Protein AF-A0A4Z2DVC1-F1 (afdb_monomer_lite)

Organism: Schistosoma japonicum (NCBI:txid6182)

Foldseek 3Di:
DQDPVVVVVVVVVCPPPVNLAQDPPAQVPLQFPQAPVADSVNVLVVLVVVLVVLVVVLVVVLVCCCVPPVVNPSVVCVVDLLNVLSVLQSVLSVVSSVQNCCCVPPNVPDGRPPCRVSRNSNLVSVLSNQLVVVQQVVCQVPDPVGCPPPPHPVVQCDPVCVVSNVVVVVVSVVSSVVSSVVVVVVVVVVSVVSLVVVGPVVVVSVVVVVVVVVVVVVVVVVVVVVVPDDDDDDDDDDDDDDDDDDDDD

Structure (mmCIF, N/CA/C/O backbone):
data_AF-A0A4Z2DVC1-F1
#
_entry.id   AF-A0A4Z2DVC1-F1
#
loop_
_atom_site.group_PDB
_atom_site.id
_atom_site.type_symbol
_atom_site.label_atom_id
_atom_site.label_alt_id
_atom_site.label_comp_id
_atom_site.label_asym_id
_atom_site.label_entity_id
_atom_site.label_seq_id
_atom_site.pdbx_PDB_ins_code
_atom_site.Cartn_x
_atom_site.Cartn_y
_atom_site.Cartn_z
_atom_site.occupancy
_atom_site.B_iso_or_equiv
_atom_site.auth_seq_id
_atom_site.auth_comp_id
_atom_site.auth_asym_id
_atom_site.auth_atom_id
_atom_site.pdbx_PDB_model_num
ATOM 1 N N . MET A 1 1 ? -21.319 -18.265 19.808 1.00 53.53 1 MET A N 1
ATOM 2 C CA . MET A 1 1 ? -21.044 -18.711 18.422 1.00 53.53 1 MET A CA 1
ATOM 3 C C . MET A 1 1 ? -21.495 -17.601 17.496 1.00 53.53 1 MET A C 1
ATOM 5 O O . MET A 1 1 ? -22.610 -17.136 17.664 1.00 53.53 1 MET A O 1
ATOM 9 N N . VAL A 1 2 ? -20.636 -17.149 16.581 1.00 56.22 2 VAL A N 1
ATOM 10 C CA . VAL A 1 2 ? -20.988 -16.131 15.577 1.00 56.22 2 VAL A CA 1
ATOM 11 C C . VAL A 1 2 ? -22.059 -16.696 14.644 1.00 56.22 2 VAL A C 1
ATOM 13 O O . VAL A 1 2 ? -21.849 -17.766 14.069 1.00 56.22 2 VAL A O 1
ATOM 16 N N . ASN A 1 3 ? -23.193 -16.005 14.501 1.00 68.38 3 ASN A N 1
ATOM 17 C CA . ASN A 1 3 ? -24.254 -16.429 13.596 1.00 68.38 3 ASN A CA 1
ATOM 18 C C . ASN A 1 3 ? -23.764 -16.304 12.143 1.00 68.38 3 ASN A C 1
ATOM 20 O O . ASN A 1 3 ? -23.347 -15.237 11.690 1.00 68.38 3 ASN A O 1
ATOM 24 N N . CYS A 1 4 ? -23.749 -17.420 11.413 1.00 68.94 4 CYS A N 1
ATOM 25 C CA . CYS A 1 4 ? -23.119 -17.503 10.091 1.00 68.94 4 CYS A CA 1
ATOM 26 C C . CYS A 1 4 ? -23.817 -16.604 9.047 1.00 68.94 4 CYS A C 1
ATOM 28 O O . CYS A 1 4 ? -23.205 -16.191 8.062 1.00 68.94 4 CYS A O 1
ATOM 30 N N . THR A 1 5 ? -25.089 -16.273 9.275 1.00 71.94 5 THR A N 1
ATOM 31 C CA . THR A 1 5 ? -25.922 -15.431 8.408 1.00 71.94 5 THR A CA 1
ATOM 32 C C . THR A 1 5 ? -25.577 -13.944 8.497 1.00 71.94 5 THR A C 1
ATOM 34 O O . THR A 1 5 ? -25.383 -13.315 7.457 1.00 71.94 5 THR A O 1
ATOM 37 N N . GLU A 1 6 ? -25.415 -13.387 9.699 1.00 66.06 6 GLU A N 1
ATOM 38 C CA . GLU A 1 6 ? -25.035 -11.975 9.898 1.00 66.06 6 GLU A CA 1
ATOM 39 C C . GLU A 1 6 ? -23.623 -11.698 9.376 1.00 6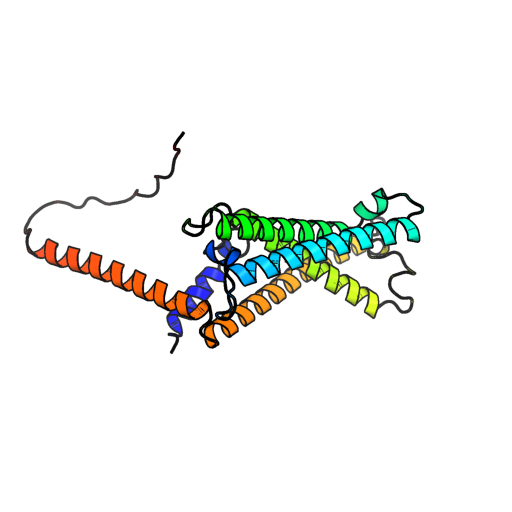6.06 6 GLU A C 1
ATOM 41 O O . GLU A 1 6 ? -23.370 -10.699 8.700 1.00 66.06 6 GLU A O 1
ATOM 46 N N . PHE A 1 7 ? -22.706 -12.644 9.592 1.00 66.69 7 PHE A N 1
ATOM 47 C CA . PHE A 1 7 ? -21.356 -12.546 9.053 1.00 66.69 7 PHE A CA 1
ATOM 48 C C . PHE A 1 7 ? -21.347 -12.526 7.516 1.00 66.69 7 PHE A C 1
ATOM 50 O O . PHE A 1 7 ? -20.589 -11.773 6.903 1.00 66.69 7 PHE A O 1
ATOM 57 N N . ARG A 1 8 ? -22.237 -13.298 6.877 1.00 70.50 8 ARG A N 1
ATOM 58 C CA . ARG A 1 8 ? -22.398 -13.293 5.417 1.00 70.50 8 ARG A CA 1
ATOM 59 C C . ARG A 1 8 ? -22.982 -11.971 4.910 1.00 70.50 8 ARG A C 1
ATOM 61 O O . ARG A 1 8 ? -22.514 -11.464 3.892 1.00 70.50 8 ARG A O 1
ATOM 68 N N . GLN A 1 9 ? -23.956 -11.381 5.605 1.00 69.00 9 GLN A N 1
ATOM 69 C CA . GLN A 1 9 ? -24.500 -10.066 5.237 1.00 69.00 9 GLN A CA 1
ATOM 70 C C . GLN A 1 9 ? -23.438 -8.969 5.325 1.00 69.00 9 GLN A C 1
ATOM 72 O O . GLN A 1 9 ? -23.284 -8.192 4.384 1.00 69.00 9 GLN A O 1
ATOM 77 N N . PHE A 1 10 ? -22.639 -8.963 6.394 1.00 66.75 10 PHE A N 1
ATOM 78 C CA . PHE A 1 10 ? -21.510 -8.045 6.535 1.00 66.75 10 PHE A CA 1
ATOM 79 C C . PHE A 1 10 ? -20.515 -8.166 5.368 1.00 66.75 10 PHE A C 1
ATOM 81 O O . PHE A 1 10 ? -20.161 -7.163 4.746 1.00 66.75 10 PHE A O 1
ATOM 88 N N . GLN A 1 11 ? -20.144 -9.396 5.001 1.00 67.56 11 GLN A N 1
ATOM 89 C CA . GLN A 1 11 ? -19.292 -9.653 3.837 1.00 67.56 11 GLN A CA 1
ATOM 90 C C . GLN A 1 11 ? -19.918 -9.171 2.528 1.00 67.56 11 GLN A C 1
ATOM 92 O O . GLN A 1 11 ? -19.208 -8.681 1.657 1.00 67.56 11 GLN A O 1
ATOM 97 N N . THR A 1 12 ? -21.238 -9.273 2.374 1.00 67.50 12 THR A N 1
ATOM 98 C CA . THR A 1 12 ? -21.930 -8.854 1.144 1.00 67.50 12 THR A CA 1
ATOM 99 C C . THR A 1 12 ? -21.894 -7.328 0.980 1.00 67.50 12 THR A C 1
ATOM 101 O O . THR A 1 12 ? -21.746 -6.819 -0.129 1.00 67.50 12 THR A O 1
ATOM 104 N N . VAL A 1 13 ? -21.954 -6.584 2.089 1.00 66.19 13 VAL A N 1
ATOM 105 C CA . VAL A 1 13 ? -21.836 -5.117 2.085 1.00 66.19 13 VAL A CA 1
ATOM 106 C C . VAL A 1 13 ? -20.397 -4.676 1.795 1.00 66.19 13 VAL A C 1
ATOM 108 O O . VAL A 1 13 ? -20.195 -3.773 0.986 1.00 66.19 13 VAL A O 1
ATOM 111 N N . GLU A 1 14 ? -19.394 -5.332 2.388 1.00 63.28 14 GLU A N 1
ATOM 112 C CA . GLU A 1 14 ? -17.978 -5.008 2.135 1.00 63.28 14 GLU A CA 1
ATOM 113 C C . GLU A 1 14 ? -17.476 -5.440 0.746 1.00 63.28 14 GLU A C 1
ATOM 115 O O . GLU A 1 14 ? -16.581 -4.800 0.198 1.00 63.28 14 GLU A O 1
ATOM 120 N N . THR A 1 15 ? -18.035 -6.503 0.157 1.00 62.84 15 THR A N 1
ATOM 121 C CA . THR A 1 15 ? -17.678 -6.992 -1.195 1.00 62.84 15 THR A CA 1
ATOM 122 C C . THR A 1 15 ? -18.374 -6.226 -2.326 1.00 62.84 15 THR A C 1
ATOM 124 O O . THR A 1 15 ? -18.018 -6.406 -3.491 1.00 62.84 15 THR A O 1
ATOM 127 N N . SER A 1 16 ? -19.351 -5.363 -2.027 1.00 65.50 16 SER A N 1
ATOM 128 C CA . SER A 1 16 ? -20.002 -4.530 -3.044 1.00 65.50 16 SER A CA 1
ATOM 129 C C . SER A 1 16 ? -18.983 -3.600 -3.716 1.00 65.50 16 SER A C 1
ATOM 131 O O . SER A 1 16 ? -18.185 -2.958 -3.031 1.00 65.50 16 SER A O 1
ATOM 133 N N . CYS A 1 17 ? -19.035 -3.459 -5.050 1.00 56.16 17 CYS A N 1
ATOM 134 C CA . CYS A 1 17 ? -18.151 -2.565 -5.825 1.00 56.16 17 CYS A CA 1
ATOM 135 C C . CYS A 1 17 ? -18.087 -1.133 -5.264 1.00 56.16 17 CYS A C 1
ATOM 137 O O . CYS A 1 17 ? -17.074 -0.453 -5.404 1.00 56.16 17 CYS A O 1
ATOM 139 N N . THR A 1 18 ? -19.149 -0.689 -4.594 1.00 59.09 18 THR A N 1
ATOM 140 C CA . THR A 1 18 ? -19.237 0.618 -3.932 1.00 59.09 18 THR A CA 1
ATOM 141 C C . THR A 1 18 ? -18.303 0.739 -2.718 1.00 59.09 18 THR A C 1
ATOM 143 O O . THR A 1 18 ? -17.726 1.803 -2.481 1.00 59.09 18 THR A O 1
ATOM 146 N N . GLY A 1 19 ? -18.121 -0.348 -1.961 1.00 57.44 19 GLY A N 1
ATOM 147 C CA . GLY A 1 19 ? -17.246 -0.405 -0.786 1.00 57.44 19 GLY A CA 1
ATOM 148 C C . GLY A 1 19 ? -15.763 -0.576 -1.126 1.00 57.44 19 GLY A C 1
ATOM 149 O O . GLY A 1 19 ? -14.887 -0.195 -0.351 1.00 57.44 19 GLY A O 1
ATOM 150 N N . LEU A 1 20 ? -15.481 -1.088 -2.324 1.00 61.81 20 LEU A N 1
ATOM 151 C CA . LEU A 1 20 ? -14.150 -1.536 -2.728 1.00 61.81 20 LEU A CA 1
ATOM 152 C C . LEU A 1 20 ? -13.150 -0.390 -2.978 1.00 61.81 20 LEU A C 1
ATOM 154 O O . LEU A 1 20 ? -11.946 -0.609 -2.884 1.00 61.81 20 LEU A O 1
ATOM 158 N N . LEU A 1 21 ? -13.622 0.837 -3.242 1.00 59.81 21 LEU A N 1
ATOM 159 C CA . LEU A 1 21 ? -12.735 1.967 -3.563 1.00 59.81 21 LEU A CA 1
ATOM 160 C C . LEU A 1 21 ? -13.011 3.253 -2.768 1.00 59.81 21 LEU A C 1
ATOM 162 O O . LEU A 1 21 ? -12.078 3.853 -2.238 1.00 59.81 21 LEU A O 1
ATOM 166 N N . PHE A 1 22 ? -14.271 3.692 -2.679 1.00 64.31 22 PHE A N 1
ATOM 167 C CA . PHE A 1 22 ? -14.599 5.042 -2.187 1.00 64.31 22 PHE A CA 1
ATOM 168 C C . PHE A 1 22 ? -15.344 5.068 -0.855 1.00 64.31 22 PHE A C 1
ATOM 170 O O . PHE A 1 22 ? -15.298 6.077 -0.148 1.00 64.31 22 PHE A O 1
ATOM 177 N N . HIS A 1 23 ? -16.021 3.978 -0.493 1.00 66.12 23 HIS A N 1
ATOM 178 C CA . HIS A 1 23 ? -16.886 3.962 0.675 1.00 66.12 23 HIS A CA 1
ATOM 179 C C . HIS A 1 23 ? -16.420 2.934 1.699 1.00 66.12 23 HIS A C 1
ATOM 181 O O . HIS A 1 23 ? -16.859 1.790 1.706 1.00 66.12 23 HIS A O 1
ATOM 187 N N . HIS A 1 24 ? -15.542 3.354 2.609 1.00 67.75 24 HIS A N 1
ATOM 188 C CA . HIS A 1 24 ? -15.324 2.559 3.812 1.00 67.75 24 HIS A CA 1
ATOM 189 C C . HIS A 1 24 ? -16.505 2.775 4.756 1.00 67.75 24 HIS A C 1
ATOM 191 O O . HIS A 1 24 ? -16.878 3.913 5.023 1.00 67.75 24 HIS A O 1
ATOM 197 N N . ALA A 1 25 ? -17.118 1.712 5.263 1.00 62.34 25 ALA A N 1
ATOM 198 C CA . ALA A 1 25 ? -18.317 1.855 6.090 1.00 62.34 25 ALA A CA 1
ATOM 199 C C . ALA A 1 25 ? -18.005 2.368 7.510 1.00 62.34 25 ALA A C 1
ATOM 201 O O . ALA A 1 25 ? -18.908 2.829 8.212 1.00 62.34 25 ALA A O 1
ATOM 202 N N . ARG A 1 26 ? -16.743 2.265 7.975 1.00 69.50 26 ARG A N 1
ATOM 203 C CA . ARG A 1 26 ? -16.417 2.427 9.403 1.00 69.50 26 ARG A CA 1
ATOM 204 C C . ARG A 1 26 ? -15.189 3.295 9.700 1.00 69.50 26 ARG A C 1
ATOM 206 O O . ARG A 1 26 ? -14.056 2.818 9.642 1.00 69.50 26 ARG A O 1
ATOM 213 N N . PRO A 1 27 ? -15.379 4.539 10.170 1.00 73.75 27 PRO A N 1
ATOM 214 C CA . PRO A 1 27 ? -14.271 5.435 10.510 1.00 73.75 27 PRO A CA 1
ATOM 215 C C . PRO A 1 27 ? -13.352 4.911 11.623 1.00 73.75 27 PRO A C 1
ATOM 217 O O . PRO A 1 27 ? -12.168 5.241 11.670 1.00 73.75 27 PRO A O 1
ATOM 220 N N . GLN A 1 28 ? -13.884 4.095 12.537 1.00 75.75 28 GLN A N 1
ATOM 221 C 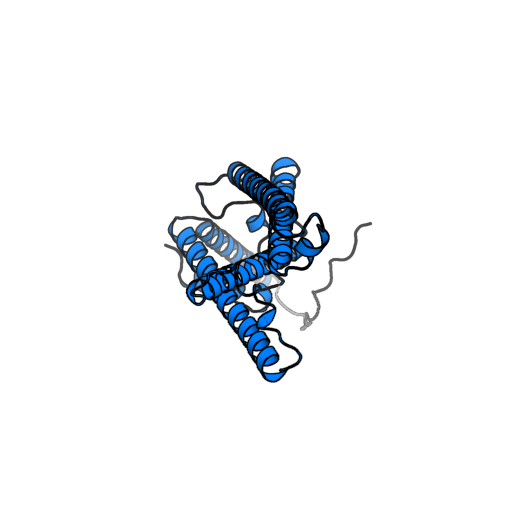CA . GLN A 1 28 ? -13.133 3.592 13.691 1.00 75.75 28 GLN A CA 1
ATOM 222 C C . GLN A 1 28 ? -11.979 2.663 13.295 1.00 75.75 28 GLN A C 1
ATOM 224 O O . GLN A 1 28 ? -11.022 2.506 14.061 1.00 75.75 28 GLN A O 1
ATOM 229 N N . ASP A 1 29 ? -12.029 2.084 12.092 1.00 78.19 29 ASP A N 1
ATOM 230 C CA . ASP A 1 29 ? -11.005 1.153 11.635 1.00 78.19 29 ASP A CA 1
ATOM 231 C C . ASP A 1 29 ? -9.638 1.802 11.429 1.00 78.19 29 ASP A C 1
ATOM 233 O O . ASP A 1 29 ? -8.618 1.114 11.497 1.00 78.19 29 ASP A O 1
ATOM 237 N N . PHE A 1 30 ? -9.619 3.120 11.244 1.00 81.69 30 PHE A N 1
ATOM 238 C CA . PHE A 1 30 ? -8.405 3.902 11.058 1.00 81.69 30 PHE A CA 1
ATOM 239 C C . PHE A 1 30 ? -7.678 4.192 12.362 1.00 81.69 30 PHE A C 1
ATOM 241 O O . PHE A 1 30 ? -6.464 4.333 12.339 1.00 81.69 30 PHE A O 1
ATOM 248 N N . VAL A 1 31 ? -8.402 4.283 13.479 1.00 83.25 31 VAL A N 1
ATOM 249 C CA . VAL A 1 31 ? -7.871 4.782 14.761 1.00 83.25 31 VAL A CA 1
ATOM 250 C C . VAL A 1 31 ? -7.582 3.645 15.740 1.00 83.25 31 VAL A C 1
ATOM 252 O O . VAL A 1 31 ? -6.741 3.778 16.629 1.00 83.25 31 VAL A O 1
ATOM 255 N N . ARG A 1 32 ? -8.269 2.510 15.587 1.00 83.31 32 ARG A N 1
ATOM 256 C CA . ARG A 1 32 ? -8.148 1.354 16.479 1.00 83.31 32 ARG A CA 1
ATOM 257 C C . ARG A 1 32 ? -7.473 0.185 15.759 1.00 83.31 32 ARG A C 1
ATOM 259 O O . ARG A 1 32 ? -7.562 0.058 14.536 1.00 83.31 32 ARG A O 1
ATOM 266 N N . SER A 1 33 ? -6.915 -0.755 16.518 1.00 84.94 33 SER A N 1
ATOM 267 C CA . SER A 1 33 ? -6.474 -2.050 15.983 1.00 84.94 33 SER A CA 1
ATOM 268 C C . SER A 1 33 ? -7.632 -3.038 15.841 1.00 84.94 33 SER A C 1
ATOM 270 O O . SER A 1 33 ? -8.600 -2.987 16.600 1.00 84.94 33 SER A O 1
ATOM 272 N N . GLN A 1 34 ? -7.536 -3.942 14.865 1.00 80.25 34 GLN A N 1
ATOM 273 C CA . GLN A 1 34 ? -8.478 -5.059 14.711 1.00 80.25 34 GLN A CA 1
ATOM 274 C C . GLN A 1 34 ? -8.257 -6.168 15.754 1.00 80.25 34 GLN A C 1
ATOM 276 O O . GLN A 1 34 ? -9.136 -7.000 15.970 1.00 80.25 34 GLN A O 1
ATOM 281 N N . TRP A 1 35 ? -7.082 -6.196 16.380 1.00 80.12 35 TRP A N 1
ATOM 282 C CA . TRP A 1 35 ? -6.700 -7.201 17.367 1.00 80.12 35 TRP A CA 1
ATOM 283 C C . TRP A 1 35 ? -7.061 -6.720 18.776 1.00 80.12 35 TRP A C 1
ATOM 285 O O . TRP A 1 35 ? -6.679 -5.608 19.139 1.00 80.12 35 TRP A O 1
ATOM 295 N N . ILE A 1 36 ? -7.743 -7.558 19.573 1.00 75.44 36 ILE A N 1
ATOM 296 C CA . ILE A 1 36 ? -8.132 -7.245 20.970 1.00 75.44 36 ILE A CA 1
ATOM 297 C C . ILE A 1 36 ? -6.927 -6.839 21.812 1.00 75.44 36 ILE A C 1
ATOM 299 O O . ILE A 1 36 ? -7.014 -5.934 22.633 1.00 75.44 36 ILE A O 1
AT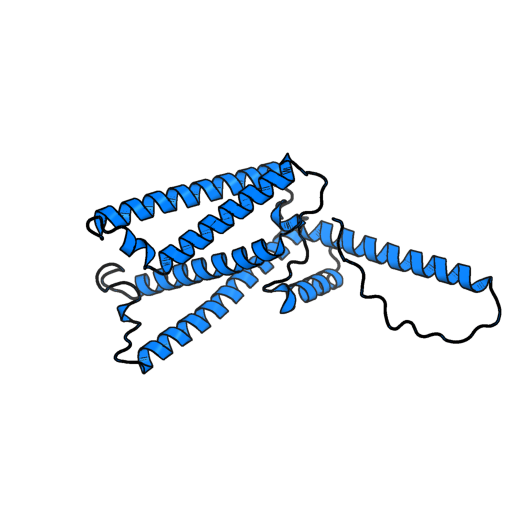OM 303 N N . CYS A 1 37 ? -5.793 -7.512 21.607 1.00 78.75 37 CYS A N 1
ATOM 304 C CA . CYS A 1 37 ? -4.593 -7.306 22.410 1.00 78.75 37 CYS A CA 1
ATOM 305 C C . CYS A 1 37 ? -3.942 -5.935 22.197 1.00 78.75 37 CYS A C 1
ATOM 307 O O . CYS A 1 37 ? -3.030 -5.574 22.937 1.00 78.75 37 CYS A O 1
ATOM 309 N N . PHE A 1 38 ? -4.374 -5.168 21.193 1.00 81.56 38 PHE A N 1
ATOM 310 C CA . PHE A 1 38 ? -3.743 -3.906 20.850 1.00 81.56 38 PHE A CA 1
ATOM 311 C C . PHE A 1 38 ? -4.615 -2.727 21.274 1.00 81.56 38 PHE A C 1
ATOM 313 O O . PHE A 1 38 ? -5.617 -2.398 20.633 1.00 81.56 38 PHE A O 1
ATOM 320 N N . THR A 1 39 ? -4.187 -2.049 22.338 1.00 86.25 39 THR A N 1
ATOM 321 C CA . THR A 1 39 ? -4.830 -0.810 22.783 1.00 86.25 39 THR A CA 1
ATOM 322 C C . THR A 1 39 ? -4.719 0.279 21.699 1.00 86.25 39 THR A C 1
ATOM 324 O O . THR A 1 39 ? -3.784 0.260 20.888 1.00 86.25 39 THR A O 1
ATOM 327 N N . PRO A 1 40 ? -5.636 1.266 21.664 1.00 85.38 40 PRO A N 1
ATOM 328 C CA . PRO A 1 40 ? -5.574 2.369 20.696 1.00 85.38 40 PRO A CA 1
ATOM 329 C C . PRO A 1 40 ? -4.250 3.152 20.744 1.00 85.38 40 PRO A C 1
ATOM 331 O O . PRO A 1 40 ? -3.739 3.599 19.713 1.00 85.38 40 PRO A O 1
ATOM 334 N N . ILE A 1 41 ? -3.652 3.262 21.935 1.00 87.19 41 ILE A N 1
ATOM 335 C CA . ILE A 1 41 ? -2.354 3.914 22.143 1.00 87.19 41 ILE A CA 1
ATOM 336 C C . ILE A 1 41 ? -1.236 3.089 21.499 1.00 87.19 41 ILE A C 1
ATOM 338 O O . ILE A 1 41 ? -0.485 3.624 20.685 1.00 87.19 41 ILE A O 1
ATOM 342 N N . CYS A 1 42 ? -1.164 1.781 21.777 1.00 90.12 42 CYS A N 1
ATOM 343 C CA . CYS A 1 42 ? -0.190 0.892 21.135 1.00 90.12 42 CYS A CA 1
ATOM 344 C C . CYS A 1 42 ? -0.324 0.923 19.606 1.00 90.12 42 CYS A C 1
ATOM 346 O O . CYS A 1 42 ? 0.682 0.986 18.898 1.00 90.12 42 CYS A O 1
ATOM 348 N N . PHE A 1 43 ? -1.558 0.954 19.088 1.00 90.56 43 PHE A N 1
ATOM 349 C CA . PHE A 1 43 ? -1.830 1.078 17.653 1.00 90.56 43 PHE A CA 1
ATOM 350 C C . PHE A 1 43 ? -1.260 2.357 17.048 1.00 90.56 43 PHE A C 1
ATOM 352 O O . PHE A 1 43 ? -0.622 2.316 15.995 1.00 90.56 43 PHE A O 1
ATOM 359 N N . THR A 1 44 ? -1.441 3.478 17.740 1.00 91.81 44 THR A N 1
ATOM 360 C CA . THR A 1 44 ? -0.902 4.772 17.311 1.00 91.81 44 THR A CA 1
ATOM 361 C C . THR A 1 44 ? 0.621 4.765 17.318 1.00 91.81 44 THR A C 1
ATOM 363 O O . THR A 1 44 ? 1.228 5.175 16.331 1.00 91.81 44 THR A O 1
ATOM 366 N N . ILE A 1 45 ? 1.243 4.237 18.378 1.00 92.62 45 ILE A N 1
ATOM 367 C CA . ILE A 1 45 ? 2.705 4.119 18.480 1.00 92.62 45 ILE A CA 1
ATOM 368 C C . ILE A 1 45 ? 3.255 3.297 17.311 1.00 92.62 45 ILE A C 1
ATOM 370 O O . ILE A 1 45 ? 4.170 3.744 16.625 1.00 92.62 45 ILE A O 1
ATOM 374 N N . TYR A 1 46 ? 2.655 2.140 17.024 1.00 94.00 46 TYR A N 1
ATOM 375 C CA . TYR A 1 46 ? 3.023 1.317 15.872 1.00 94.00 46 TYR A CA 1
ATOM 376 C C . TYR A 1 46 ? 2.949 2.098 14.550 1.00 94.00 46 TYR A C 1
ATOM 378 O O . TYR A 1 46 ? 3.888 2.050 13.756 1.00 94.00 46 TYR A O 1
ATOM 386 N N . ARG A 1 47 ? 1.860 2.843 14.311 1.00 93.62 47 ARG A N 1
ATOM 387 C CA . ARG A 1 47 ? 1.686 3.637 13.082 1.00 93.62 47 ARG A CA 1
ATOM 388 C C . ARG A 1 47 ? 2.742 4.733 12.952 1.00 93.62 47 ARG A C 1
ATOM 390 O O . ARG A 1 47 ? 3.259 4.925 11.855 1.00 93.62 47 ARG A O 1
ATOM 397 N N . VAL A 1 48 ? 3.073 5.412 14.049 1.00 95.75 48 VAL A N 1
ATOM 398 C CA . VAL A 1 48 ? 4.113 6.451 14.084 1.00 95.75 48 VAL A CA 1
ATOM 399 C C . VAL A 1 48 ? 5.491 5.850 13.812 1.00 95.75 48 VAL A C 1
ATOM 401 O O . VAL A 1 48 ? 6.203 6.352 12.947 1.00 95.75 48 VAL A O 1
ATOM 404 N N . ILE A 1 49 ? 5.844 4.745 14.478 1.00 96.69 49 ILE A N 1
ATOM 405 C CA . ILE A 1 49 ? 7.113 4.041 14.241 1.00 96.69 49 ILE A CA 1
ATOM 406 C C . ILE A 1 49 ? 7.215 3.611 12.775 1.00 96.69 49 ILE A C 1
ATOM 408 O O . ILE A 1 49 ? 8.230 3.864 12.134 1.00 96.69 49 ILE A O 1
ATOM 412 N N . LEU A 1 50 ? 6.156 3.015 12.221 1.00 95.31 50 LEU A N 1
ATOM 413 C CA . LEU A 1 50 ? 6.133 2.585 10.824 1.00 95.31 50 LEU A CA 1
ATOM 414 C C . LEU A 1 50 ? 6.319 3.763 9.857 1.00 95.31 50 LEU A C 1
ATOM 416 O O . LEU A 1 50 ? 7.092 3.653 8.911 1.00 95.31 50 LEU A O 1
ATOM 420 N N . ALA A 1 51 ? 5.647 4.891 10.101 1.00 96.88 51 ALA A N 1
ATOM 421 C CA . ALA A 1 51 ? 5.797 6.091 9.282 1.00 96.88 51 ALA A CA 1
ATOM 422 C C . ALA A 1 51 ? 7.232 6.644 9.328 1.00 96.88 51 ALA A C 1
ATOM 424 O O . ALA A 1 51 ? 7.782 6.996 8.286 1.00 96.88 51 ALA A O 1
ATOM 425 N N . ILE A 1 52 ? 7.861 6.663 10.509 1.00 97.44 52 ILE A N 1
ATOM 426 C CA . ILE A 1 52 ? 9.256 7.098 10.675 1.00 97.44 52 ILE A CA 1
ATOM 427 C C . ILE A 1 52 ? 10.212 6.153 9.943 1.00 97.44 52 ILE A C 1
ATOM 429 O O . ILE A 1 52 ? 11.082 6.621 9.215 1.00 97.44 52 ILE A O 1
ATOM 433 N N . LEU A 1 53 ? 10.046 4.836 10.092 1.00 97.44 53 LEU A N 1
ATOM 434 C CA . LEU A 1 53 ? 10.894 3.850 9.416 1.00 97.44 53 LEU A CA 1
ATOM 435 C C . LEU A 1 53 ? 10.809 3.974 7.891 1.00 97.44 53 LEU A C 1
ATOM 437 O O . LEU A 1 53 ? 11.842 3.962 7.227 1.00 97.44 53 LEU A O 1
ATOM 441 N N . LEU A 1 54 ? 9.601 4.141 7.342 1.00 96.19 54 LEU A N 1
ATOM 442 C CA . LEU A 1 54 ? 9.402 4.359 5.905 1.00 96.19 54 LEU A CA 1
ATOM 443 C C . LEU A 1 54 ? 10.045 5.667 5.436 1.00 96.19 54 LEU A C 1
ATOM 445 O O . LEU A 1 54 ? 10.701 5.694 4.399 1.00 96.19 54 LEU A O 1
ATOM 449 N N . PHE A 1 55 ? 9.916 6.736 6.220 1.00 96.75 55 PHE A N 1
ATOM 450 C CA . PHE A 1 55 ? 10.528 8.021 5.902 1.00 96.75 55 PHE A CA 1
ATOM 451 C C . PHE A 1 55 ? 12.062 7.962 5.923 1.00 96.75 55 PHE A C 1
ATOM 453 O O . PHE A 1 55 ? 12.710 8.444 4.995 1.00 96.75 55 PHE A O 1
ATOM 460 N N . ILE A 1 56 ? 12.650 7.321 6.938 1.00 97.12 56 ILE A N 1
ATOM 461 C CA . ILE A 1 56 ? 14.099 7.092 7.015 1.00 97.12 56 ILE A CA 1
ATOM 462 C C . ILE A 1 56 ? 14.560 6.257 5.821 1.00 97.12 56 ILE A C 1
ATOM 464 O O . ILE A 1 56 ? 15.530 6.631 5.165 1.00 97.12 56 ILE A O 1
ATOM 468 N N . TRP A 1 57 ? 13.850 5.169 5.502 1.00 95.81 57 TRP A N 1
ATOM 469 C CA . TRP A 1 57 ? 14.158 4.351 4.330 1.00 95.81 57 TRP A CA 1
ATOM 470 C C . TRP A 1 57 ? 14.150 5.211 3.067 1.00 95.81 57 TRP A C 1
ATOM 472 O O . TRP A 1 57 ? 15.129 5.194 2.328 1.00 95.81 57 TRP A O 1
ATOM 482 N N . MET A 1 58 ? 13.113 6.017 2.844 1.00 94.19 58 MET A N 1
ATOM 483 C CA . MET A 1 58 ? 13.019 6.909 1.685 1.00 94.19 58 MET A CA 1
ATOM 484 C C . MET A 1 58 ? 14.219 7.853 1.567 1.00 94.19 58 MET A C 1
ATOM 486 O O . MET A 1 58 ? 14.770 7.986 0.477 1.00 94.19 58 MET A O 1
ATOM 490 N N . ILE A 1 59 ? 14.678 8.455 2.668 1.00 94.12 59 ILE A N 1
ATOM 491 C CA . ILE A 1 59 ? 15.874 9.313 2.659 1.00 94.12 59 ILE A CA 1
ATOM 492 C C . ILE A 1 59 ? 17.134 8.501 2.333 1.00 94.12 59 ILE A C 1
ATOM 494 O O . ILE A 1 59 ? 17.956 8.936 1.522 1.00 94.12 59 ILE A O 1
ATOM 498 N N . CYS A 1 60 ? 17.304 7.331 2.954 1.00 92.88 60 CYS A N 1
ATOM 499 C CA . CYS A 1 60 ? 18.451 6.461 2.706 1.00 92.88 60 CYS A CA 1
ATOM 500 C C . CYS A 1 60 ? 18.498 5.979 1.252 1.00 92.88 60 CYS A C 1
ATOM 502 O O . CYS A 1 60 ? 19.570 5.982 0.652 1.00 92.88 60 CYS A O 1
ATOM 504 N N . ASP A 1 61 ? 17.356 5.595 0.686 1.00 89.75 61 ASP A N 1
ATOM 505 C CA . ASP A 1 61 ? 17.236 5.155 -0.702 1.00 89.75 61 ASP A CA 1
ATOM 506 C C . ASP A 1 61 ? 17.540 6.303 -1.668 1.00 89.75 61 ASP A C 1
ATOM 508 O O . ASP A 1 61 ? 18.447 6.184 -2.489 1.00 89.75 61 ASP A O 1
ATOM 512 N N . PHE A 1 62 ? 16.909 7.465 -1.472 1.00 89.12 62 PHE A N 1
ATOM 513 C CA . PHE A 1 62 ? 17.188 8.672 -2.251 1.00 89.12 62 PHE A CA 1
ATOM 514 C C . PHE A 1 62 ? 18.681 9.033 -2.244 1.00 89.12 62 PHE A C 1
ATOM 516 O O . PHE A 1 62 ? 19.274 9.292 -3.294 1.00 89.12 62 PHE A O 1
ATOM 523 N N . THR A 1 63 ? 19.309 9.007 -1.065 1.00 88.69 63 THR A N 1
ATOM 524 C CA . THR A 1 63 ? 20.735 9.329 -0.897 1.00 88.69 63 THR A CA 1
ATOM 525 C C . THR A 1 63 ? 21.620 8.294 -1.589 1.00 88.69 63 THR A C 1
ATOM 527 O O . THR A 1 63 ? 22.529 8.660 -2.337 1.00 88.69 63 THR A O 1
ATOM 530 N N . ARG A 1 64 ? 21.349 7.000 -1.374 1.00 85.50 64 ARG A N 1
ATOM 531 C CA . ARG A 1 64 ? 22.117 5.896 -1.964 1.00 85.50 64 ARG A CA 1
ATOM 532 C C . ARG A 1 64 ? 22.075 5.950 -3.487 1.00 85.50 64 ARG A C 1
ATOM 534 O O . ARG A 1 64 ? 23.123 5.865 -4.123 1.00 85.50 64 ARG A O 1
ATOM 541 N N . GLU A 1 65 ? 20.887 6.101 -4.059 1.00 81.75 65 GLU A N 1
ATOM 542 C CA . GLU A 1 65 ? 20.696 6.086 -5.507 1.00 81.75 65 GLU A CA 1
ATOM 543 C C . GLU A 1 65 ? 21.298 7.333 -6.175 1.00 81.75 65 GLU A C 1
ATOM 545 O O . GLU A 1 65 ? 22.007 7.223 -7.178 1.00 81.75 65 GLU A O 1
ATOM 550 N N . THR A 1 66 ? 21.111 8.515 -5.576 1.00 81.25 66 THR A N 1
ATOM 551 C CA . THR A 1 66 ? 21.658 9.779 -6.102 1.00 81.25 66 THR A CA 1
ATOM 552 C C . THR A 1 66 ? 23.187 9.778 -6.146 1.00 81.25 66 THR A C 1
ATOM 554 O O . THR A 1 66 ? 23.772 10.231 -7.133 1.00 81.25 66 THR A O 1
ATOM 557 N N . ILE A 1 67 ? 23.840 9.257 -5.101 1.00 80.88 67 ILE A N 1
ATOM 558 C CA . ILE A 1 67 ? 25.308 9.201 -5.023 1.00 80.88 67 ILE A CA 1
ATOM 559 C C . ILE A 1 67 ? 25.865 8.125 -5.958 1.00 80.88 67 ILE A C 1
ATOM 561 O O . ILE A 1 67 ? 26.866 8.361 -6.630 1.00 80.88 67 ILE A O 1
ATOM 565 N N . LYS A 1 68 ? 25.248 6.938 -5.994 1.00 77.38 68 LYS A N 1
ATOM 566 C CA . LYS A 1 68 ? 25.843 5.765 -6.645 1.00 77.38 68 LYS A CA 1
ATOM 567 C C . LYS A 1 68 ? 25.563 5.676 -8.144 1.00 77.38 68 LYS A C 1
ATOM 569 O O . LYS A 1 68 ? 26.428 5.200 -8.874 1.00 77.38 68 LYS A O 1
ATOM 574 N N . TYR A 1 69 ? 24.384 6.098 -8.599 1.00 70.44 69 TYR A N 1
ATOM 575 C CA . TYR A 1 69 ? 23.936 5.830 -9.971 1.00 70.44 69 TYR A CA 1
ATOM 576 C C . TYR A 1 69 ? 23.703 7.089 -10.806 1.00 70.44 69 TYR A C 1
ATOM 578 O O . TYR A 1 69 ? 23.824 7.029 -12.026 1.00 70.44 69 TYR A O 1
ATOM 586 N N . PHE A 1 70 ? 23.415 8.236 -10.181 1.00 68.38 70 PHE A N 1
ATOM 587 C CA . PHE A 1 70 ? 22.983 9.431 -10.918 1.00 68.38 70 PHE A CA 1
ATOM 588 C C . PHE A 1 70 ? 23.996 10.577 -10.968 1.00 68.38 70 PHE A C 1
ATOM 590 O O . PHE A 1 70 ? 23.629 11.656 -11.423 1.00 68.38 70 PHE A O 1
ATOM 597 N N . ASN A 1 71 ? 25.253 10.379 -10.543 1.00 71.88 71 ASN A N 1
ATOM 598 C CA . ASN A 1 71 ? 26.294 11.422 -10.565 1.00 71.88 71 ASN A CA 1
ATOM 599 C C . ASN A 1 71 ? 25.780 12.778 -10.029 1.00 71.88 71 ASN A C 1
ATOM 601 O O . ASN A 1 71 ? 25.996 13.819 -10.646 1.00 71.88 71 ASN A O 1
ATOM 605 N N . TYR A 1 72 ? 25.056 12.760 -8.901 1.00 67.88 72 TYR A N 1
ATOM 606 C CA . TYR A 1 72 ? 24.434 13.932 -8.258 1.00 67.88 72 TYR A CA 1
ATOM 607 C C . TYR A 1 72 ? 23.237 14.577 -8.984 1.00 67.88 72 TYR A C 1
ATOM 609 O O . TYR A 1 72 ? 22.701 15.580 -8.508 1.00 67.88 72 TYR A O 1
ATOM 617 N N . VAL A 1 73 ? 22.732 13.996 -10.075 1.00 72.12 73 VAL A N 1
ATOM 618 C CA . VAL A 1 73 ? 21.492 14.445 -10.729 1.00 72.12 73 VAL A CA 1
ATOM 619 C C . VAL A 1 73 ? 20.280 13.852 -9.998 1.00 72.12 73 VAL A C 1
ATOM 621 O O . VAL A 1 73 ? 19.689 12.858 -10.413 1.00 72.12 73 VAL A O 1
ATOM 624 N N . GLY A 1 74 ? 19.904 14.466 -8.872 1.00 62.44 74 GLY A N 1
ATOM 625 C CA . GLY A 1 74 ? 18.845 13.959 -7.981 1.00 62.44 74 GLY A CA 1
ATOM 626 C C . GLY A 1 74 ? 17.446 13.855 -8.610 1.00 62.44 74 GLY A C 1
ATOM 627 O O . GLY A 1 74 ? 16.620 13.068 -8.153 1.00 62.44 74 GLY A O 1
ATOM 628 N N . TYR A 1 75 ? 17.171 14.596 -9.689 1.00 71.81 75 TYR A N 1
ATOM 629 C CA . TYR A 1 75 ? 15.865 14.569 -10.361 1.00 71.81 75 TYR A CA 1
ATOM 630 C C . TYR A 1 75 ? 15.567 13.233 -11.049 1.00 71.81 75 TYR A C 1
ATOM 632 O O . TYR A 1 75 ? 14.400 12.866 -11.176 1.00 71.81 75 TYR A O 1
ATOM 640 N N . THR A 1 76 ? 16.595 12.471 -11.437 1.00 75.81 76 THR A N 1
ATOM 641 C CA . THR A 1 76 ? 16.416 11.179 -12.112 1.00 75.81 76 THR A CA 1
ATOM 642 C C . THR A 1 76 ? 15.754 10.160 -11.190 1.00 75.81 76 THR A C 1
ATOM 644 O O . THR A 1 76 ? 14.891 9.414 -11.641 1.00 75.81 76 THR A O 1
ATOM 647 N N . TRP A 1 77 ? 16.039 10.187 -9.882 1.00 80.38 77 TRP A N 1
ATOM 648 C CA . TRP A 1 77 ? 15.375 9.306 -8.913 1.00 80.38 77 TRP A CA 1
ATOM 649 C C . TRP A 1 77 ? 13.851 9.504 -8.916 1.00 80.38 77 TRP A C 1
ATOM 651 O O . TRP A 1 77 ? 13.100 8.532 -8.891 1.00 80.38 77 TRP A O 1
ATOM 661 N N . VAL A 1 78 ? 13.374 10.744 -9.049 1.00 80.19 78 VAL A N 1
ATOM 662 C CA . VAL A 1 78 ? 11.933 11.056 -9.078 1.00 80.19 78 VAL A CA 1
ATOM 663 C C . VAL A 1 78 ? 11.264 10.576 -10.374 1.00 80.19 78 VAL A C 1
ATOM 665 O O . VAL A 1 78 ? 10.049 10.451 -10.422 1.00 80.19 78 VAL A O 1
ATOM 668 N N . THR A 1 79 ? 12.007 10.259 -11.435 1.00 80.44 79 THR A N 1
ATOM 669 C CA . THR A 1 79 ? 11.397 9.776 -12.691 1.00 80.44 79 THR A CA 1
ATOM 670 C C . THR A 1 79 ? 10.946 8.314 -12.632 1.00 80.44 79 THR A C 1
ATOM 672 O O . THR A 1 79 ? 10.102 7.898 -13.428 1.00 80.44 79 THR A O 1
ATOM 675 N N . TYR A 1 80 ? 11.446 7.538 -11.665 1.00 80.38 80 TYR A N 1
ATOM 676 C CA . TYR A 1 80 ? 11.123 6.119 -11.549 1.00 80.38 80 TYR A CA 1
ATOM 677 C C . TYR A 1 80 ? 9.742 5.892 -10.932 1.00 80.38 80 TYR A C 1
ATOM 679 O O . TYR A 1 80 ? 9.435 6.372 -9.837 1.00 80.38 80 TYR A O 1
ATOM 687 N N . ALA A 1 81 ? 8.919 5.079 -11.599 1.00 78.69 81 ALA A N 1
ATOM 688 C CA . ALA A 1 81 ? 7.584 4.718 -11.112 1.00 78.69 81 ALA A CA 1
ATOM 689 C C . ALA A 1 81 ? 7.622 4.009 -9.741 1.00 78.69 81 ALA A C 1
ATOM 691 O O . ALA A 1 81 ? 6.736 4.208 -8.908 1.00 78.69 81 ALA A O 1
ATOM 692 N N . THR A 1 82 ? 8.676 3.228 -9.478 1.00 84.00 82 THR A N 1
ATOM 693 C CA . THR A 1 82 ? 8.912 2.563 -8.187 1.00 84.00 82 THR A CA 1
ATOM 694 C C . THR A 1 82 ? 9.045 3.562 -7.044 1.00 84.00 82 THR A C 1
ATOM 696 O O . THR A 1 82 ? 8.464 3.374 -5.974 1.00 84.00 82 THR A O 1
ATOM 699 N N . ASN A 1 83 ? 9.742 4.666 -7.302 1.00 89.88 83 ASN A N 1
ATOM 700 C CA . ASN A 1 83 ? 9.997 5.704 -6.316 1.00 89.88 83 ASN A CA 1
ATOM 701 C C . ASN A 1 83 ? 8.724 6.512 -6.057 1.00 89.88 83 ASN A C 1
ATOM 703 O O . ASN A 1 83 ? 8.400 6.771 -4.902 1.00 89.88 83 ASN A O 1
ATOM 707 N N . TRP A 1 84 ? 7.916 6.789 -7.087 1.00 89.50 84 TRP A N 1
ATOM 708 C CA . TRP A 1 84 ? 6.583 7.380 -6.911 1.00 89.50 84 TRP A CA 1
ATOM 709 C C . TRP A 1 84 ? 5.660 6.542 -6.030 1.00 89.50 84 TRP A C 1
ATOM 711 O O . TRP A 1 84 ? 5.010 7.085 -5.134 1.00 89.50 84 TRP A O 1
ATOM 721 N N . ALA A 1 85 ? 5.603 5.227 -6.247 1.00 91.44 85 ALA A N 1
ATOM 722 C CA . ALA A 1 85 ? 4.791 4.356 -5.403 1.00 91.44 85 ALA A CA 1
ATOM 723 C C . ALA A 1 85 ? 5.295 4.338 -3.957 1.00 91.44 85 ALA A C 1
ATOM 725 O O . ALA A 1 85 ? 4.484 4.371 -3.031 1.00 91.44 85 ALA A O 1
ATOM 726 N N . PHE A 1 86 ? 6.615 4.346 -3.753 1.00 92.25 86 PHE A N 1
ATOM 727 C CA . PHE A 1 86 ? 7.199 4.387 -2.416 1.00 92.25 86 PHE A CA 1
ATOM 728 C C . PHE A 1 86 ? 6.954 5.724 -1.699 1.00 92.25 86 PHE A C 1
ATOM 730 O O . PHE A 1 86 ? 6.610 5.728 -0.514 1.00 92.25 86 PHE A O 1
ATOM 737 N N . ILE A 1 87 ? 7.028 6.852 -2.415 1.00 93.81 87 ILE A N 1
ATOM 738 C CA . ILE A 1 87 ? 6.648 8.178 -1.904 1.00 93.81 87 ILE A CA 1
ATOM 739 C C . ILE A 1 87 ? 5.170 8.179 -1.510 1.00 93.81 87 ILE A C 1
ATOM 741 O O . ILE A 1 87 ? 4.839 8.539 -0.382 1.00 93.81 87 ILE A O 1
ATOM 745 N N . ALA A 1 88 ? 4.276 7.746 -2.405 1.00 94.19 88 ALA A N 1
ATOM 746 C CA . ALA A 1 88 ? 2.839 7.706 -2.140 1.00 94.19 88 ALA A CA 1
ATOM 747 C C . ALA A 1 88 ? 2.513 6.825 -0.923 1.00 94.19 88 ALA A C 1
ATOM 749 O O . ALA A 1 88 ? 1.715 7.217 -0.068 1.00 94.19 88 ALA A O 1
ATOM 750 N N . PHE A 1 89 ? 3.173 5.668 -0.810 1.00 95.06 89 PHE A N 1
ATOM 751 C CA . PHE A 1 89 ? 3.042 4.758 0.324 1.00 95.06 89 PHE A CA 1
ATOM 752 C C . PHE A 1 89 ? 3.548 5.379 1.637 1.00 95.06 89 PHE A C 1
ATOM 754 O O . PHE A 1 89 ? 2.890 5.297 2.675 1.00 95.06 89 PHE A O 1
ATOM 761 N N . THR A 1 90 ? 4.681 6.074 1.600 1.00 96.38 90 THR A N 1
ATOM 762 C CA . THR A 1 90 ? 5.229 6.764 2.775 1.00 96.38 90 THR A CA 1
ATOM 763 C C . THR A 1 90 ? 4.311 7.902 3.222 1.00 96.38 90 THR A C 1
ATOM 765 O O . THR A 1 90 ? 3.950 7.979 4.399 1.00 96.38 90 THR A O 1
ATOM 768 N N . LEU A 1 91 ? 3.857 8.743 2.288 1.00 96.06 91 LEU A N 1
ATOM 769 C CA . LEU A 1 91 ? 2.953 9.858 2.573 1.00 96.06 91 LEU A CA 1
ATOM 770 C C . LEU A 1 91 ? 1.640 9.381 3.195 1.00 96.06 91 LEU A C 1
ATOM 772 O O . LEU A 1 91 ? 1.216 9.950 4.201 1.00 96.06 91 LEU A O 1
ATOM 776 N N . ILE A 1 92 ? 1.025 8.313 2.672 1.00 95.94 92 ILE A N 1
ATOM 777 C CA . ILE A 1 92 ? -0.224 7.814 3.255 1.00 95.94 92 ILE A CA 1
ATOM 778 C C . ILE A 1 92 ? -0.023 7.278 4.673 1.00 95.94 92 ILE A C 1
ATOM 780 O O . ILE A 1 92 ? -0.884 7.471 5.531 1.00 95.94 92 ILE A O 1
ATOM 784 N N . HIS A 1 93 ? 1.118 6.646 4.958 1.00 95.62 93 HIS A N 1
ATOM 785 C CA . HIS A 1 93 ? 1.422 6.133 6.290 1.00 95.62 93 HIS A CA 1
ATOM 786 C C . HIS A 1 93 ? 1.686 7.263 7.288 1.00 95.62 93 HIS A C 1
ATOM 788 O O . HIS A 1 93 ? 1.224 7.176 8.428 1.00 95.62 93 HIS A O 1
ATOM 794 N N . ILE A 1 94 ? 2.324 8.353 6.851 1.00 96.69 94 ILE A N 1
ATOM 795 C CA . ILE A 1 94 ? 2.436 9.589 7.635 1.00 96.69 94 ILE A CA 1
ATOM 796 C C . ILE A 1 94 ? 1.044 10.179 7.890 1.00 96.69 94 ILE A C 1
ATOM 798 O O . ILE A 1 94 ? 0.712 10.487 9.034 1.00 96.69 94 ILE A O 1
ATOM 802 N N . SER A 1 95 ? 0.191 10.291 6.866 1.00 95.06 95 SER A N 1
ATOM 803 C CA . SER A 1 95 ? -1.179 10.796 7.029 1.00 95.06 95 SER A CA 1
ATOM 804 C C . SER A 1 95 ? -2.000 9.937 7.996 1.00 95.06 95 SER A C 1
ATOM 806 O O . SER A 1 95 ? -2.675 10.484 8.865 1.00 95.06 95 SER A O 1
ATOM 808 N N . LEU A 1 96 ? -1.906 8.606 7.908 1.00 93.38 96 LEU A N 1
ATOM 809 C CA . LEU A 1 96 ? -2.565 7.669 8.825 1.00 93.38 96 LEU A CA 1
ATOM 810 C C . LEU A 1 96 ? -2.058 7.816 10.264 1.00 93.38 96 LEU A C 1
ATOM 812 O O . LEU A 1 96 ? -2.868 7.807 11.192 1.00 93.38 96 LEU A O 1
ATOM 816 N N . ALA A 1 97 ? -0.747 7.968 10.464 1.00 94.50 97 ALA A N 1
ATOM 817 C CA . ALA A 1 97 ? -0.160 8.176 11.785 1.00 94.50 97 ALA A CA 1
ATOM 818 C C . ALA A 1 97 ? -0.625 9.502 12.405 1.00 94.50 97 ALA A C 1
ATOM 820 O O . ALA A 1 97 ? -1.105 9.513 13.540 1.00 94.50 97 ALA A O 1
ATOM 821 N N . THR A 1 98 ? -0.576 10.594 11.638 1.00 93.00 98 THR A N 1
ATOM 822 C CA . THR A 1 98 ? -1.082 11.913 12.048 1.00 93.00 98 THR A CA 1
ATOM 823 C C . THR A 1 98 ? -2.572 11.852 12.381 1.00 93.00 98 THR A C 1
ATOM 825 O O . THR A 1 98 ? -2.997 12.365 13.414 1.00 93.00 98 THR A O 1
ATOM 828 N N . TYR A 1 99 ? -3.368 11.173 11.552 1.00 92.12 99 TYR A N 1
ATOM 829 C CA . TYR A 1 99 ? -4.797 10.985 11.789 1.00 92.12 99 TYR A CA 1
ATOM 830 C C . TYR A 1 99 ? -5.058 10.236 13.103 1.00 92.12 99 TYR A C 1
ATOM 832 O O . TYR A 1 99 ? -5.833 10.707 13.935 1.00 92.12 99 TYR A O 1
ATOM 840 N N . CYS A 1 100 ? -4.364 9.116 13.341 1.00 90.38 100 CYS A N 1
ATOM 841 C CA . CYS A 1 100 ? -4.467 8.368 14.599 1.00 90.38 100 CYS A CA 1
ATOM 842 C C . CYS A 1 100 ? -4.101 9.233 15.808 1.00 90.38 100 CYS A C 1
ATOM 844 O O . CYS A 1 100 ? -4.795 9.195 16.821 1.00 90.38 100 CYS A O 1
ATOM 846 N N . LEU A 1 101 ? -3.029 10.018 15.698 1.00 91.19 101 LEU A N 1
ATOM 847 C CA . LEU A 1 101 ? -2.538 10.872 16.774 1.00 91.19 101 LEU A CA 1
ATOM 848 C C . LEU A 1 101 ? -3.559 11.958 17.132 1.00 91.19 101 LEU A C 1
ATOM 850 O O . LEU A 1 101 ? -3.882 12.131 18.306 1.00 91.19 101 LEU A O 1
ATOM 854 N N . ILE A 1 102 ? -4.133 12.632 16.131 1.00 90.12 102 ILE A N 1
ATOM 855 C CA . ILE A 1 102 ? -5.166 13.654 16.346 1.00 90.12 102 ILE A CA 1
ATOM 856 C C . ILE A 1 102 ? -6.387 13.053 17.049 1.00 90.12 102 ILE A C 1
ATOM 858 O O . ILE A 1 102 ? -6.862 13.622 18.030 1.00 90.12 102 ILE A O 1
ATOM 862 N N . TYR A 1 103 ? -6.894 11.908 16.588 1.00 87.50 103 TYR A N 1
ATOM 863 C CA . TYR A 1 103 ? -8.110 11.330 17.168 1.00 87.50 103 TYR A CA 1
ATOM 864 C C . TYR A 1 103 ? -7.888 10.702 18.541 1.00 87.50 103 TYR A C 1
ATOM 866 O O . TYR A 1 103 ? -8.744 10.858 19.406 1.00 87.50 103 TYR A O 1
ATOM 874 N N . ASN A 1 104 ? -6.747 10.057 18.787 1.00 85.94 104 ASN A N 1
ATOM 875 C CA . ASN A 1 104 ? -6.484 9.460 20.096 1.00 85.94 104 ASN A CA 1
ATOM 876 C C . ASN A 1 104 ? -6.101 10.496 21.165 1.00 85.94 104 ASN A C 1
ATOM 878 O O . ASN A 1 104 ? -6.418 10.280 22.330 1.00 85.94 104 ASN A O 1
ATOM 882 N N . ILE A 1 105 ? -5.455 11.612 20.799 1.00 83.62 105 ILE A N 1
ATOM 883 C CA . ILE A 1 105 ? -5.025 12.637 21.769 1.00 83.62 105 ILE A CA 1
ATOM 884 C C . ILE A 1 105 ? -6.056 13.759 21.907 1.00 83.62 105 ILE A C 1
ATOM 886 O O . ILE A 1 105 ? -6.430 14.125 23.018 1.00 83.62 105 ILE A O 1
ATOM 890 N N . LYS A 1 106 ? -6.506 14.341 20.789 1.00 82.06 106 LYS A N 1
ATOM 891 C CA . LYS A 1 106 ? -7.300 15.580 20.802 1.00 82.06 106 LYS A CA 1
ATOM 892 C C . LYS A 1 106 ? -8.801 15.323 20.889 1.00 82.06 106 LYS A C 1
ATOM 894 O O . LYS A 1 106 ? -9.525 16.139 21.453 1.00 82.06 106 LYS A O 1
ATOM 899 N N . TYR A 1 107 ? -9.275 14.214 20.324 1.00 80.12 107 TYR A N 1
ATOM 900 C CA . TYR A 1 107 ? -10.706 13.938 20.196 1.00 80.12 107 TYR A CA 1
ATOM 901 C C . TYR A 1 107 ? -11.078 12.478 20.503 1.00 80.12 107 TYR A C 1
ATOM 903 O O . TYR A 1 107 ? -11.714 11.831 19.666 1.00 80.12 107 TYR A O 1
ATOM 911 N N . PRO A 1 108 ? -10.749 11.960 21.702 1.00 73.56 108 PRO A N 1
ATOM 912 C CA . PRO A 1 108 ? -10.926 10.543 22.032 1.00 73.56 108 PRO A CA 1
ATOM 913 C C . PRO A 1 108 ? -12.383 10.062 21.926 1.00 73.56 108 PRO A C 1
ATOM 915 O O . PRO A 1 108 ? -12.626 8.893 21.634 1.00 73.56 108 PRO A O 1
ATOM 918 N N . ASN A 1 109 ? -13.347 10.972 22.110 1.00 75.50 109 ASN A N 1
ATOM 919 C CA . ASN A 1 109 ? -14.779 10.666 22.097 1.00 75.50 109 ASN A CA 1
ATOM 920 C C . ASN A 1 109 ? -15.489 11.059 20.789 1.00 75.50 109 ASN A C 1
ATOM 922 O O . ASN A 1 109 ? -16.672 10.759 20.630 1.00 75.50 109 ASN A O 1
ATOM 926 N N . ASN A 1 110 ? -14.810 11.717 19.839 1.00 79.69 110 ASN A N 1
ATOM 927 C CA . ASN A 1 110 ? -15.463 12.134 18.597 1.00 79.69 110 ASN A CA 1
ATOM 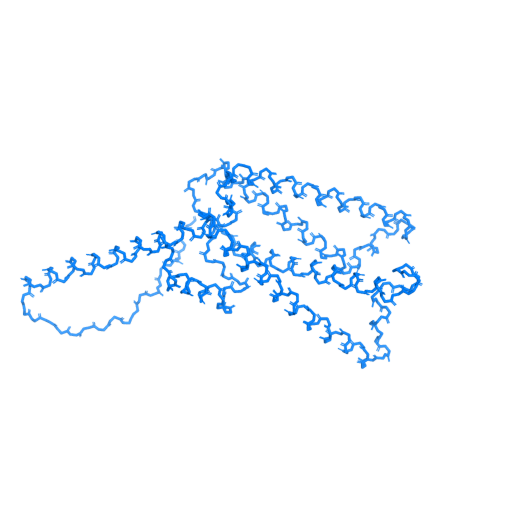928 C C . ASN A 1 110 ? -15.377 11.049 17.528 1.00 79.69 110 ASN A C 1
ATOM 930 O O . ASN A 1 110 ? -14.353 10.389 17.346 1.00 79.69 110 ASN A O 1
ATOM 934 N N . LYS A 1 111 ? -16.450 10.927 16.742 1.00 76.31 111 LYS A N 1
ATOM 935 C CA . LYS A 1 111 ? -16.466 10.045 15.574 1.00 76.31 111 LYS A CA 1
ATOM 936 C C . LYS A 1 111 ? -15.454 10.544 14.527 1.00 76.31 111 LYS A C 1
ATOM 938 O O . LYS A 1 111 ? -15.475 11.737 14.207 1.00 76.31 111 LYS A O 1
ATOM 943 N N . PRO A 1 112 ? -14.604 9.663 13.966 1.00 80.19 112 PRO A N 1
ATOM 944 C CA . PRO A 1 112 ? -13.631 10.074 12.967 1.00 80.19 112 PRO A CA 1
ATOM 945 C C . PRO A 1 112 ? -14.299 10.578 11.682 1.00 80.19 112 PRO A C 1
ATOM 947 O O . PRO A 1 112 ? -15.154 9.911 11.103 1.00 80.19 112 PRO A O 1
ATOM 950 N N . LYS A 1 113 ? -13.918 11.782 11.248 1.00 81.19 113 LYS A N 1
ATOM 951 C CA . LYS A 1 113 ? -14.367 12.450 10.014 1.00 81.19 113 LYS A CA 1
ATOM 952 C C . LYS A 1 113 ? -13.257 12.429 8.958 1.00 81.19 113 LYS A C 1
ATOM 954 O O . LYS A 1 113 ? -12.086 12.298 9.308 1.00 81.19 113 LYS A O 1
ATOM 959 N N . PHE A 1 114 ? -13.613 12.582 7.681 1.00 80.81 114 PHE A N 1
ATOM 960 C CA . PHE A 1 114 ? -12.673 12.682 6.544 1.00 80.81 114 PHE A CA 1
ATOM 961 C C . PHE A 1 114 ? -11.787 11.447 6.282 1.00 80.81 114 PHE A C 1
ATOM 963 O O . PHE A 1 114 ? -10.696 11.557 5.733 1.00 80.81 114 PHE A O 1
ATOM 970 N N . TYR A 1 115 ? -12.253 10.253 6.643 1.00 85.56 115 TYR A N 1
ATOM 971 C CA . TYR A 1 115 ? -11.494 9.009 6.468 1.00 85.56 115 TYR A CA 1
ATOM 972 C C . TYR A 1 115 ? -11.622 8.397 5.059 1.00 85.56 115 TYR A C 1
ATOM 974 O O . TYR A 1 115 ? -10.772 7.614 4.657 1.00 85.56 115 TYR A O 1
ATOM 982 N N . GLN A 1 116 ? -12.655 8.758 4.291 1.00 85.38 116 GLN A N 1
ATOM 983 C CA . GLN A 1 116 ? -12.890 8.248 2.932 1.00 85.38 116 GLN A CA 1
ATOM 984 C C . GLN A 1 116 ? -11.741 8.533 1.944 1.00 85.38 116 GLN A C 1
ATOM 986 O O . GLN A 1 116 ? -11.250 7.582 1.337 1.00 85.38 116 GLN A O 1
ATOM 991 N N . PRO A 1 117 ? -11.237 9.777 1.790 1.00 88.06 117 PRO A N 1
ATOM 992 C CA . PRO A 1 117 ? -10.097 10.018 0.902 1.00 88.06 117 PRO A CA 1
ATOM 993 C C . PRO A 1 117 ? -8.837 9.291 1.388 1.00 88.06 117 PRO A C 1
ATOM 995 O O . PRO A 1 117 ? -8.064 8.776 0.585 1.00 88.06 117 PRO A O 1
ATOM 998 N N . LEU A 1 118 ? -8.658 9.183 2.708 1.00 89.62 118 LEU A N 1
ATOM 999 C CA . LEU A 1 118 ? -7.537 8.465 3.308 1.00 89.62 118 LEU A CA 1
ATOM 1000 C C . LEU A 1 118 ? -7.601 6.960 3.002 1.00 89.62 118 LEU A C 1
ATOM 1002 O O . LEU A 1 118 ? -6.581 6.347 2.699 1.00 89.62 118 LEU A O 1
ATOM 1006 N N . TRP A 1 119 ? -8.800 6.373 3.025 1.00 87.62 119 TRP A N 1
ATOM 1007 C CA . TRP A 1 119 ? -9.044 4.988 2.624 1.00 87.62 119 TRP A CA 1
ATOM 1008 C C . TRP A 1 119 ? -8.662 4.735 1.171 1.00 87.62 119 TRP A C 1
ATOM 1010 O O . TRP A 1 119 ? -7.920 3.800 0.873 1.00 87.62 119 TRP A O 1
ATOM 1020 N N . PHE A 1 120 ? -9.160 5.581 0.272 1.00 88.19 120 PHE A N 1
ATOM 1021 C CA . PHE A 1 120 ? -8.901 5.461 -1.155 1.00 88.19 120 PHE A CA 1
ATOM 1022 C C . PHE A 1 120 ? -7.395 5.526 -1.440 1.00 88.19 120 PHE A C 1
ATOM 1024 O O . PHE A 1 120 ? -6.836 4.624 -2.064 1.00 88.19 120 PHE A O 1
ATOM 1031 N N . MET A 1 121 ? -6.716 6.538 -0.890 1.00 90.81 121 MET A N 1
ATOM 1032 C CA . MET A 1 121 ? -5.271 6.711 -1.052 1.00 90.81 121 MET A CA 1
ATOM 1033 C C . MET A 1 121 ? -4.473 5.543 -0.462 1.00 90.81 121 MET A C 1
ATOM 1035 O O . MET A 1 121 ? -3.452 5.144 -1.026 1.00 90.81 121 MET A O 1
ATOM 1039 N N . TYR A 1 122 ? -4.936 4.958 0.645 1.00 90.69 122 TYR A N 1
ATOM 1040 C CA . TYR A 1 122 ? -4.317 3.778 1.249 1.00 90.69 122 TYR A CA 1
ATOM 1041 C C . TYR A 1 122 ? -4.430 2.539 0.363 1.00 90.69 122 TYR A C 1
ATOM 1043 O O . TYR A 1 122 ? -3.429 1.852 0.155 1.00 90.69 122 TYR A O 1
ATOM 1051 N N . ASN A 1 123 ? -5.608 2.272 -0.202 1.00 88.56 123 ASN A N 1
ATOM 10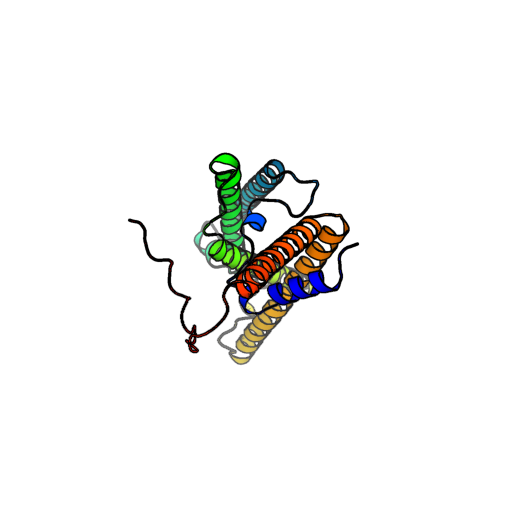52 C CA . ASN A 1 123 ? -5.794 1.142 -1.112 1.00 88.56 123 ASN A CA 1
ATOM 1053 C C . ASN A 1 123 ? -4.996 1.319 -2.403 1.00 88.56 123 ASN A C 1
ATOM 1055 O O . ASN A 1 123 ? -4.339 0.375 -2.847 1.00 88.56 123 ASN A O 1
ATOM 1059 N N . LEU A 1 124 ? -5.002 2.530 -2.965 1.00 89.06 124 LEU A N 1
ATOM 1060 C CA . LEU A 1 124 ? -4.241 2.860 -4.164 1.00 89.06 124 LEU A CA 1
ATOM 1061 C C . LEU A 1 124 ? -2.741 2.633 -3.943 1.00 89.06 124 LEU A C 1
ATOM 1063 O O . LEU A 1 124 ? -2.123 1.852 -4.656 1.00 89.06 124 LEU A O 1
ATOM 1067 N N . SER A 1 125 ? -2.164 3.255 -2.915 1.00 92.88 125 SER A N 1
ATOM 1068 C CA . SER A 1 125 ? -0.728 3.144 -2.622 1.00 92.88 125 SER A CA 1
ATOM 1069 C C . SER A 1 125 ? -0.295 1.726 -2.234 1.00 92.88 125 SER A C 1
ATOM 1071 O O . SER A 1 125 ? 0.745 1.267 -2.703 1.00 92.88 125 SER A O 1
ATOM 1073 N N . SER A 1 126 ? -1.094 1.006 -1.437 1.00 89.38 126 SER A N 1
ATOM 1074 C CA . SER A 1 126 ? -0.803 -0.384 -1.052 1.00 89.38 126 SER A CA 1
ATOM 1075 C C . SER A 1 126 ? -0.861 -1.335 -2.250 1.00 89.38 126 SER A C 1
ATOM 1077 O O . SER A 1 126 ? -0.034 -2.239 -2.362 1.00 89.38 126 SER A O 1
ATOM 1079 N N . THR A 1 127 ? -1.803 -1.120 -3.174 1.00 89.06 127 THR A N 1
ATOM 1080 C CA . THR A 1 127 ? -1.876 -1.908 -4.412 1.00 89.06 127 THR A CA 1
ATOM 1081 C C . THR A 1 127 ? -0.673 -1.603 -5.302 1.00 89.06 127 THR A C 1
ATOM 1083 O O . THR A 1 127 ? 0.012 -2.529 -5.731 1.00 89.06 127 THR A O 1
ATOM 1086 N N . SER A 1 128 ? -0.347 -0.323 -5.510 1.00 89.69 128 SER A N 1
ATOM 1087 C CA . SER A 1 128 ? 0.793 0.090 -6.336 1.00 89.69 128 SER A CA 1
ATOM 1088 C C . SER A 1 128 ? 2.127 -0.456 -5.823 1.00 89.69 128 SER A C 1
ATOM 1090 O O . SER A 1 128 ? 2.907 -0.990 -6.611 1.00 89.69 128 SER A O 1
ATOM 1092 N N . ILE A 1 129 ? 2.395 -0.372 -4.512 1.00 90.94 129 ILE A N 1
ATOM 1093 C CA . ILE A 1 129 ? 3.661 -0.866 -3.948 1.00 90.94 129 ILE A CA 1
ATOM 1094 C C . ILE A 1 129 ? 3.763 -2.394 -4.032 1.00 90.94 129 ILE A C 1
ATOM 1096 O O . ILE A 1 129 ? 4.843 -2.921 -4.289 1.00 90.94 129 ILE A O 1
ATOM 1100 N N . PHE A 1 130 ? 2.647 -3.113 -3.872 1.00 88.94 130 PHE A N 1
ATOM 1101 C CA . PHE A 1 130 ? 2.631 -4.569 -3.987 1.00 88.94 130 PHE A CA 1
ATOM 1102 C C . PHE A 1 130 ? 2.865 -5.024 -5.430 1.00 88.94 130 PHE A C 1
ATOM 1104 O O . PHE A 1 130 ? 3.699 -5.897 -5.656 1.00 88.94 130 PHE A O 1
ATOM 1111 N N . VAL A 1 131 ? 2.208 -4.387 -6.407 1.00 88.44 131 VAL A N 1
ATOM 1112 C CA . VAL A 1 131 ? 2.436 -4.649 -7.839 1.00 88.44 131 VAL A CA 1
ATOM 1113 C C . VAL A 1 131 ? 3.903 -4.430 -8.196 1.00 88.44 131 VAL A C 1
ATOM 1115 O O . VAL A 1 131 ? 4.525 -5.304 -8.791 1.00 88.44 131 VAL A O 1
ATOM 1118 N N . ILE A 1 132 ? 4.484 -3.302 -7.781 1.00 86.44 132 ILE A N 1
ATOM 1119 C CA . ILE A 1 132 ? 5.895 -3.003 -8.046 1.00 86.44 132 ILE A CA 1
ATOM 1120 C C . ILE A 1 132 ? 6.822 -4.017 -7.379 1.00 86.44 132 ILE A C 1
ATOM 1122 O O . ILE A 1 132 ? 7.790 -4.444 -7.999 1.00 86.44 132 ILE A O 1
ATOM 1126 N N . CYS A 1 133 ? 6.520 -4.439 -6.150 1.00 87.00 133 CYS A N 1
ATOM 1127 C CA . CYS A 1 133 ? 7.281 -5.479 -5.465 1.00 87.00 133 CYS A CA 1
ATOM 1128 C C . CYS A 1 133 ? 7.253 -6.797 -6.256 1.00 87.00 133 CYS A C 1
ATOM 1130 O O . CYS A 1 133 ? 8.305 -7.370 -6.530 1.00 87.00 133 CYS A O 1
ATOM 1132 N N . VAL A 1 134 ? 6.070 -7.248 -6.686 1.00 85.44 134 VAL A N 1
ATOM 1133 C CA . VAL A 1 134 ? 5.918 -8.472 -7.489 1.00 85.44 134 VAL A CA 1
ATOM 1134 C C . VAL A 1 134 ? 6.684 -8.368 -8.807 1.00 85.44 134 VAL A C 1
ATOM 1136 O O . VAL A 1 134 ? 7.431 -9.286 -9.136 1.00 85.44 134 VAL A O 1
ATOM 1139 N N . LEU A 1 135 ? 6.548 -7.254 -9.532 1.00 82.56 135 LEU A N 1
ATOM 1140 C CA . LEU A 1 135 ? 7.273 -7.025 -10.786 1.00 82.56 135 LEU A CA 1
ATOM 1141 C C . LEU A 1 135 ? 8.789 -7.028 -10.568 1.00 82.56 135 LEU A C 1
ATOM 1143 O O . LEU A 1 135 ? 9.512 -7.682 -11.311 1.00 82.56 135 LEU A O 1
ATOM 1147 N N . PHE A 1 136 ? 9.268 -6.360 -9.518 1.00 79.12 136 PHE A N 1
ATOM 1148 C CA . PHE A 1 136 ? 10.686 -6.329 -9.170 1.00 79.12 136 PHE A CA 1
ATOM 1149 C C . PHE A 1 136 ? 11.247 -7.737 -8.925 1.00 79.12 136 PHE A C 1
ATOM 1151 O O . PHE A 1 136 ? 12.293 -8.089 -9.470 1.00 79.12 136 PHE A O 1
ATOM 1158 N N . TRP A 1 137 ? 10.545 -8.563 -8.143 1.00 80.06 137 TRP A N 1
ATOM 1159 C CA . TRP A 1 137 ? 10.973 -9.939 -7.869 1.00 80.06 137 TRP A CA 1
ATOM 1160 C C . TRP A 1 137 ? 10.846 -10.858 -9.085 1.00 80.06 137 TRP A C 1
ATOM 1162 O O . TRP A 1 137 ? 11.693 -11.729 -9.276 1.00 80.06 137 TRP A O 1
ATOM 1172 N N . PHE A 1 138 ? 9.829 -10.657 -9.924 1.00 79.94 138 PHE A N 1
ATOM 1173 C CA . PHE A 1 138 ? 9.665 -11.403 -11.168 1.00 79.94 138 PHE A CA 1
ATOM 1174 C C . PHE A 1 138 ? 10.827 -11.139 -12.135 1.00 79.94 138 PHE A C 1
ATOM 1176 O O . PHE A 1 138 ? 11.464 -12.085 -12.599 1.00 79.94 138 PHE A O 1
ATOM 1183 N N . GLU A 1 139 ? 11.172 -9.874 -12.372 1.00 72.56 139 GLU A N 1
ATOM 1184 C CA . GLU A 1 139 ? 12.323 -9.492 -13.204 1.00 72.56 139 GLU A CA 1
ATOM 1185 C C . GLU A 1 139 ? 13.642 -10.022 -12.630 1.00 72.56 139 GLU A C 1
ATOM 1187 O O . GLU A 1 139 ? 14.478 -10.560 -13.359 1.00 72.56 139 GLU A O 1
ATOM 1192 N N . LEU A 1 140 ? 13.810 -9.952 -11.304 1.00 72.12 140 LEU A N 1
ATOM 1193 C CA . LEU A 1 140 ? 14.975 -10.524 -10.633 1.00 72.12 140 LEU A CA 1
ATOM 1194 C C . LEU A 1 140 ? 15.093 -12.036 -10.872 1.00 72.12 140 LEU A C 1
ATOM 1196 O O . LEU A 1 140 ? 16.199 -12.532 -11.064 1.00 72.12 140 LEU A O 1
ATOM 1200 N N . SER A 1 141 ? 13.973 -12.762 -10.861 1.00 76.00 141 SER A N 1
ATOM 1201 C CA . SER A 1 141 ? 13.962 -14.215 -11.062 1.00 76.00 141 SER A CA 1
ATOM 1202 C C . SER A 1 141 ? 14.250 -14.640 -12.505 1.00 76.00 141 SER A C 1
ATOM 1204 O O . SER A 1 141 ? 14.802 -15.717 -12.718 1.00 76.00 141 SER A O 1
ATOM 1206 N N . ASN A 1 142 ? 13.915 -13.796 -13.486 1.00 69.88 142 ASN A N 1
ATOM 1207 C CA . ASN A 1 142 ? 14.061 -14.110 -14.909 1.00 69.88 142 ASN A CA 1
ATOM 1208 C C . ASN A 1 142 ? 15.359 -13.579 -15.534 1.00 69.88 142 ASN A C 1
ATOM 1210 O O . ASN A 1 142 ? 15.722 -14.022 -16.622 1.00 69.88 142 ASN A O 1
ATOM 1214 N N . SER A 1 143 ? 16.068 -12.650 -14.883 1.00 65.69 143 SER A N 1
ATOM 1215 C CA . SER A 1 143 ? 17.314 -12.080 -15.409 1.00 65.69 143 SER A CA 1
ATOM 1216 C C . SER A 1 143 ? 18.554 -12.839 -14.904 1.00 65.69 143 SER A C 1
ATOM 1218 O O . SER A 1 143 ? 18.888 -12.738 -13.720 1.00 65.69 143 SER A O 1
ATOM 1220 N N . PRO A 1 144 ? 19.329 -13.520 -15.779 1.00 60.59 144 PRO A N 1
ATOM 1221 C CA . PRO A 1 144 ? 20.575 -14.199 -15.394 1.00 60.59 144 PRO A CA 1
ATOM 1222 C C . PRO A 1 144 ? 21.677 -13.237 -14.923 1.00 60.59 144 PRO A C 1
ATOM 1224 O O . PRO A 1 144 ? 22.634 -13.651 -14.275 1.00 60.59 144 PRO A O 1
ATOM 1227 N N . LEU A 1 145 ? 21.563 -11.953 -15.280 1.00 56.25 145 LEU A N 1
ATOM 1228 C CA . LEU A 1 145 ? 22.555 -10.905 -15.021 1.00 56.25 145 LEU A CA 1
ATOM 1229 C C . LEU A 1 145 ? 22.138 -9.969 -13.871 1.00 56.25 145 LEU A C 1
ATOM 1231 O O . LEU A 1 145 ? 22.817 -8.977 -13.598 1.00 56.25 145 LEU A O 1
ATOM 1235 N N . GLY A 1 146 ? 21.030 -10.278 -13.191 1.00 55.03 146 GLY A N 1
ATOM 1236 C CA . GLY A 1 146 ? 20.468 -9.449 -12.131 1.00 55.03 146 GLY A CA 1
ATOM 1237 C C . GLY A 1 146 ? 19.774 -8.177 -12.648 1.00 55.03 146 GLY A C 1
ATOM 1238 O O . GLY A 1 146 ? 19.750 -7.899 -13.849 1.00 55.03 146 GLY A O 1
ATOM 1239 N N . PRO A 1 147 ? 19.198 -7.373 -11.740 1.00 53.62 147 PRO A N 1
ATOM 1240 C CA . PRO A 1 147 ? 18.325 -6.243 -12.066 1.00 53.62 147 PRO A CA 1
ATOM 1241 C C . PRO A 1 147 ? 19.100 -4.978 -12.479 1.00 53.62 147 PRO A C 1
ATOM 1243 O O . PRO A 1 147 ? 18.501 -3.928 -12.688 1.00 53.62 147 PRO A O 1
ATOM 1246 N N . PHE A 1 148 ? 20.433 -5.060 -12.554 1.00 55.47 148 PHE A N 1
ATOM 1247 C CA . PHE A 1 148 ? 21.321 -3.910 -12.733 1.00 55.47 148 PHE A CA 1
ATOM 1248 C C . PHE A 1 148 ? 21.976 -3.826 -14.120 1.00 55.47 148 PHE A C 1
ATOM 1250 O O . PHE A 1 148 ? 22.590 -2.804 -14.407 1.00 55.47 148 PHE A O 1
ATOM 1257 N N . ASN A 1 149 ? 21.884 -4.865 -14.964 1.00 50.75 149 ASN A N 1
ATOM 1258 C CA . ASN A 1 149 ? 22.678 -4.934 -16.203 1.00 50.75 149 ASN A CA 1
ATOM 1259 C C . ASN A 1 149 ? 21.899 -4.573 -17.483 1.00 50.75 149 ASN A C 1
ATOM 1261 O O . ASN A 1 149 ? 22.473 -4.035 -18.421 1.00 50.75 149 ASN A O 1
ATOM 1265 N N . ASN A 1 150 ? 20.584 -4.795 -17.497 1.00 48.44 150 ASN A N 1
ATOM 1266 C CA . ASN A 1 150 ? 19.681 -4.312 -18.539 1.00 48.44 150 ASN A CA 1
ATOM 1267 C C . ASN A 1 150 ? 18.720 -3.361 -17.837 1.00 48.44 150 ASN A C 1
ATOM 1269 O O . ASN A 1 150 ? 18.057 -3.801 -16.902 1.00 48.44 150 ASN A O 1
ATOM 1273 N N . GLY A 1 151 ? 18.705 -2.076 -18.206 1.00 52.75 151 GLY A N 1
ATOM 1274 C CA . GLY A 1 151 ? 17.922 -1.041 -17.523 1.00 52.75 151 GLY A CA 1
ATOM 1275 C C . GLY A 1 151 ? 16.552 -1.553 -17.067 1.00 52.75 151 GLY A C 1
ATOM 1276 O O . GLY A 1 151 ? 15.836 -2.195 -17.822 1.00 52.75 151 GLY A O 1
ATOM 1277 N N . GLN A 1 152 ? 16.217 -1.342 -15.800 1.00 57.31 152 GLN A N 1
ATOM 1278 C CA . GLN A 1 152 ? 14.957 -1.791 -15.203 1.00 57.31 152 GLN A CA 1
ATOM 1279 C C . GLN A 1 152 ? 13.758 -1.373 -16.064 1.00 57.31 152 GLN A C 1
ATOM 1281 O O . GLN A 1 152 ? 13.749 -0.215 -16.452 1.00 57.31 152 GLN A O 1
ATOM 1286 N N . ILE A 1 153 ? 12.771 -2.262 -16.285 1.00 57.00 153 ILE A N 1
ATOM 1287 C CA . ILE A 1 153 ? 11.384 -2.076 -16.808 1.00 57.00 153 ILE A CA 1
ATOM 1288 C C . ILE A 1 153 ? 11.216 -1.251 -18.108 1.00 57.00 153 ILE A C 1
ATOM 1290 O O . ILE A 1 153 ? 10.504 -1.660 -19.017 1.00 57.00 153 ILE A O 1
ATOM 1294 N N . TYR A 1 154 ? 11.853 -0.095 -18.227 1.00 60.62 154 TYR A N 1
ATOM 1295 C CA . TYR A 1 154 ? 11.809 0.834 -19.346 1.00 60.62 154 TYR A CA 1
ATOM 1296 C C . TYR A 1 154 ? 12.212 0.245 -20.707 1.00 60.62 154 TYR A C 1
ATOM 1298 O O . TYR A 1 154 ? 11.570 0.631 -21.678 1.00 60.62 154 TYR A O 1
ATOM 1306 N N . PRO A 1 155 ? 13.158 -0.711 -20.844 1.00 64.75 155 PRO A N 1
ATOM 1307 C CA . PRO A 1 155 ? 13.410 -1.351 -22.136 1.00 64.75 155 PRO A CA 1
ATOM 1308 C C . PRO A 1 155 ? 12.229 -2.188 -22.635 1.00 64.75 155 PRO A C 1
ATOM 1310 O O . PRO A 1 155 ? 12.126 -2.422 -23.833 1.00 64.75 155 PRO A O 1
ATOM 1313 N N . ALA A 1 156 ? 11.339 -2.637 -21.739 1.00 66.12 156 ALA A N 1
ATOM 1314 C CA . ALA A 1 156 ? 10.121 -3.345 -22.129 1.00 66.12 156 ALA A CA 1
ATOM 1315 C C . ALA A 1 156 ? 9.052 -2.395 -22.701 1.00 66.12 156 ALA A C 1
ATOM 1317 O O . ALA A 1 156 ? 8.143 -2.843 -23.397 1.00 66.12 156 ALA A O 1
ATOM 1318 N N . ILE A 1 157 ? 9.163 -1.088 -22.434 1.00 72.75 157 ILE A N 1
ATOM 1319 C CA . ILE A 1 157 ? 8.292 -0.041 -22.980 1.00 72.75 157 ILE A CA 1
ATOM 1320 C C . ILE A 1 157 ? 9.037 0.642 -24.128 1.00 72.75 157 ILE A C 1
ATOM 1322 O O . ILE A 1 157 ? 9.579 1.740 -23.999 1.00 72.75 157 ILE A O 1
ATOM 1326 N N . ASP A 1 158 ? 9.067 -0.039 -25.267 1.00 81.94 158 ASP A N 1
ATOM 1327 C CA . ASP A 1 158 ? 9.627 0.481 -26.505 1.00 81.94 158 ASP A CA 1
ATOM 1328 C C . ASP A 1 158 ? 8.509 0.961 -27.443 1.00 81.94 158 ASP A C 1
ATOM 1330 O O . ASP A 1 158 ? 7.799 0.181 -28.086 1.00 81.94 158 ASP A O 1
ATOM 1334 N N . TRP A 1 159 ? 8.345 2.281 -27.532 1.00 84.38 159 TRP A N 1
ATOM 1335 C CA . TRP A 1 159 ? 7.354 2.902 -28.414 1.00 84.38 159 TRP A CA 1
ATOM 1336 C C . TRP A 1 159 ? 7.682 2.750 -29.902 1.00 84.38 159 TRP A C 1
ATOM 1338 O O . TRP A 1 159 ? 6.799 2.969 -30.732 1.00 84.38 159 TRP A O 1
ATOM 1348 N N . SER A 1 160 ? 8.905 2.344 -30.258 1.00 90.50 160 SER A N 1
ATOM 1349 C CA . SER A 1 160 ? 9.227 1.981 -31.640 1.00 90.50 160 SER A CA 1
ATOM 1350 C C . SER A 1 160 ? 8.575 0.652 -32.054 1.00 90.50 160 SER A C 1
ATOM 1352 O O . SER A 1 160 ? 8.288 0.450 -33.235 1.00 90.50 160 SER A O 1
ATOM 1354 N N . THR A 1 161 ? 8.232 -0.206 -31.084 1.00 89.19 161 THR A N 1
ATOM 1355 C CA . THR A 1 161 ? 7.495 -1.463 -31.268 1.00 89.19 161 THR A CA 1
ATOM 1356 C C . THR A 1 161 ? 6.165 -1.438 -30.492 1.00 89.19 161 THR A C 1
ATOM 1358 O O . THR A 1 161 ? 5.987 -2.122 -29.480 1.00 89.19 161 THR A O 1
ATOM 1361 N N . PRO A 1 162 ? 5.157 -0.676 -30.969 1.00 90.00 162 PRO A N 1
ATOM 1362 C CA . PRO A 1 162 ? 3.946 -0.379 -30.197 1.00 90.00 162 PRO A CA 1
ATOM 1363 C C . PRO A 1 162 ? 3.153 -1.626 -29.788 1.00 90.00 162 PRO A C 1
ATOM 1365 O O . PRO A 1 162 ? 2.514 -1.623 -28.741 1.00 90.00 162 PRO A O 1
ATOM 1368 N N . GLN A 1 163 ? 3.214 -2.711 -30.568 1.00 88.31 163 GLN A N 1
ATOM 1369 C CA . GLN A 1 163 ? 2.554 -3.977 -30.227 1.00 88.31 163 GLN A CA 1
ATOM 1370 C C . GLN A 1 163 ? 3.098 -4.585 -28.926 1.00 88.31 163 GLN A C 1
ATOM 1372 O O . GLN A 1 163 ? 2.312 -4.997 -28.075 1.00 88.31 163 GLN A O 1
ATOM 1377 N N . SER A 1 164 ? 4.425 -4.597 -28.751 1.00 82.44 164 SER A N 1
ATOM 1378 C CA . SER A 1 164 ? 5.069 -5.092 -27.529 1.00 82.44 164 SER A CA 1
ATOM 1379 C C . SER A 1 164 ? 4.686 -4.220 -26.335 1.00 82.44 164 SER A C 1
ATOM 1381 O O . SER A 1 164 ? 4.199 -4.719 -25.322 1.00 82.44 164 SER A O 1
ATOM 1383 N N . THR A 1 165 ? 4.779 -2.898 -26.503 1.00 85.19 165 THR A N 1
ATOM 1384 C CA . THR A 1 165 ? 4.409 -1.930 -25.464 1.00 85.19 165 THR A CA 1
ATOM 1385 C C . THR A 1 165 ? 2.952 -2.082 -25.018 1.00 85.19 165 THR A C 1
ATOM 1387 O O . THR A 1 165 ? 2.679 -2.131 -23.820 1.00 85.19 165 THR A O 1
ATOM 1390 N N . ILE A 1 166 ? 2.006 -2.230 -25.954 1.00 88.69 166 ILE A N 1
ATOM 1391 C CA . ILE A 1 166 ? 0.588 -2.448 -25.626 1.00 88.69 166 ILE A CA 1
ATOM 1392 C C . ILE A 1 166 ? 0.403 -3.739 -24.818 1.00 88.69 166 ILE A C 1
ATOM 1394 O O . ILE A 1 166 ? -0.331 -3.734 -23.829 1.00 88.69 166 ILE A O 1
ATOM 1398 N N . LEU A 1 167 ? 1.073 -4.832 -25.199 1.00 86.19 167 LEU A N 1
ATOM 1399 C CA . LEU A 1 167 ? 1.000 -6.100 -24.468 1.00 86.19 167 LEU A CA 1
ATOM 1400 C C . LEU A 1 167 ? 1.560 -5.977 -23.047 1.00 86.19 167 LEU A C 1
ATOM 1402 O O . LEU A 1 167 ? 0.935 -6.475 -22.111 1.00 86.19 167 LEU A O 1
ATOM 1406 N N . VAL A 1 168 ? 2.678 -5.272 -22.866 1.00 84.19 168 VAL A N 1
ATOM 1407 C CA . VAL A 1 168 ? 3.259 -4.997 -21.541 1.00 84.19 168 VAL A CA 1
ATOM 1408 C C . VAL A 1 168 ? 2.296 -4.167 -20.688 1.00 84.19 168 VAL A C 1
ATOM 1410 O O . VAL A 1 168 ? 2.053 -4.509 -19.529 1.00 84.19 168 VAL A O 1
ATOM 1413 N N . CYS A 1 169 ? 1.671 -3.128 -21.254 1.00 85.88 169 CYS A N 1
ATOM 1414 C CA . CYS A 1 169 ? 0.668 -2.326 -20.549 1.00 85.88 169 CYS A CA 1
ATOM 1415 C C . CYS A 1 169 ? -0.564 -3.152 -20.143 1.00 85.88 169 CYS A C 1
ATOM 1417 O O . CYS A 1 169 ? -1.012 -3.061 -18.998 1.00 85.88 169 CYS A O 1
ATOM 1419 N N . LEU A 1 170 ? -1.098 -3.985 -21.043 1.00 89.44 170 LEU A N 1
ATOM 1420 C CA . LEU A 1 170 ? -2.220 -4.881 -20.740 1.00 89.44 170 LEU A CA 1
ATOM 1421 C C . LEU A 1 170 ? -1.847 -5.909 -19.665 1.00 89.44 170 LEU A C 1
ATOM 1423 O O . LEU A 1 170 ? -2.623 -6.135 -18.736 1.00 89.44 170 LEU A O 1
ATOM 1427 N N . GLY A 1 171 ? -0.646 -6.483 -19.747 1.00 86.75 171 GLY A N 1
ATOM 1428 C CA . GLY A 1 171 ? -0.105 -7.382 -18.730 1.00 86.75 171 GLY A CA 1
ATOM 1429 C C . GLY A 1 171 ? -0.009 -6.712 -17.360 1.00 86.75 171 GLY A C 1
ATOM 1430 O O . GLY A 1 171 ? -0.467 -7.278 -16.369 1.00 86.75 171 GLY A O 1
ATOM 1431 N N . GLY A 1 172 ? 0.491 -5.474 -17.303 1.00 83.88 172 GLY A N 1
ATOM 1432 C CA . GLY A 1 172 ? 0.543 -4.675 -16.076 1.00 83.88 172 GLY A CA 1
ATOM 1433 C C . GLY A 1 172 ? -0.840 -4.391 -15.478 1.00 83.88 172 GLY A C 1
ATOM 1434 O O . GLY A 1 172 ? -1.020 -4.489 -14.261 1.00 83.88 172 GLY A O 1
ATOM 1435 N N . LEU A 1 173 ? -1.844 -4.107 -16.314 1.00 88.06 173 LEU A N 1
ATOM 1436 C CA . LEU A 1 173 ? -3.230 -3.922 -15.864 1.00 88.06 173 LEU A CA 1
ATOM 1437 C C . LEU A 1 173 ? -3.812 -5.211 -15.270 1.00 88.06 173 LEU A C 1
ATOM 1439 O O . LEU A 1 173 ? -4.378 -5.181 -14.176 1.00 88.06 173 LEU A O 1
ATOM 1443 N N . ILE A 1 174 ? -3.626 -6.348 -15.943 1.00 88.88 174 ILE A N 1
ATOM 1444 C CA . ILE A 1 174 ? -4.077 -7.656 -15.446 1.00 88.88 174 ILE A CA 1
ATOM 1445 C C . ILE A 1 174 ? -3.367 -7.996 -14.130 1.00 88.88 174 ILE A C 1
ATOM 1447 O O . ILE A 1 174 ? -4.023 -8.373 -13.159 1.00 88.88 174 ILE A O 1
ATOM 1451 N N . ALA A 1 175 ? -2.049 -7.801 -14.058 1.00 84.88 175 ALA A N 1
ATOM 1452 C CA . ALA A 1 175 ? -1.269 -8.018 -12.843 1.00 84.88 175 ALA A CA 1
ATOM 1453 C C . ALA A 1 175 ? -1.758 -7.137 -11.684 1.00 84.88 175 ALA A C 1
ATOM 1455 O O . ALA A 1 175 ? -1.842 -7.610 -10.551 1.00 84.88 175 ALA A O 1
ATOM 1456 N N . THR A 1 176 ? -2.146 -5.890 -11.964 1.00 86.50 176 THR A N 1
ATOM 1457 C CA . THR A 1 176 ? -2.718 -4.979 -10.963 1.00 86.50 176 THR A CA 1
ATOM 1458 C C . THR A 1 176 ? -4.044 -5.502 -10.420 1.00 86.50 176 THR A C 1
ATOM 1460 O O . THR A 1 176 ? -4.229 -5.542 -9.204 1.00 86.50 176 THR A O 1
ATOM 1463 N N . ILE A 1 177 ? -4.941 -5.966 -11.295 1.00 87.19 177 ILE A N 1
ATOM 1464 C CA . ILE A 1 177 ? -6.221 -6.565 -10.890 1.00 87.19 177 ILE A CA 1
ATOM 1465 C C . ILE A 1 177 ? -5.979 -7.813 -10.030 1.00 87.19 177 ILE A C 1
ATOM 1467 O O . ILE A 1 177 ? -6.571 -7.945 -8.960 1.00 87.19 177 ILE A O 1
ATOM 1471 N N . LEU A 1 178 ? -5.068 -8.699 -10.444 1.00 88.81 178 LEU A N 1
ATOM 1472 C CA . LEU A 1 178 ? -4.727 -9.907 -9.687 1.00 88.81 178 LEU A CA 1
ATOM 1473 C C . LEU A 1 178 ? -4.130 -9.574 -8.315 1.00 88.81 178 LEU A C 1
ATOM 1475 O O . LEU A 1 178 ? -4.560 -10.127 -7.305 1.00 88.81 178 LEU A O 1
ATOM 1479 N N . CYS A 1 179 ? -3.185 -8.636 -8.258 1.00 86.69 179 CYS A N 1
ATOM 1480 C CA . CYS A 1 179 ? -2.597 -8.157 -7.008 1.00 86.69 179 CYS A CA 1
ATOM 1481 C C . CYS A 1 179 ? -3.655 -7.573 -6.073 1.00 86.69 179 CYS A C 1
ATOM 1483 O O . CYS A 1 179 ? -3.640 -7.848 -4.874 1.00 86.69 179 CYS A O 1
ATOM 1485 N N . HIS A 1 180 ? -4.602 -6.812 -6.616 1.00 86.81 180 HIS A N 1
ATOM 1486 C CA . HIS A 1 180 ? -5.700 -6.258 -5.842 1.00 86.81 180 HIS A CA 1
ATOM 1487 C C . HIS A 1 180 ? -6.606 -7.358 -5.266 1.00 86.81 180 HIS A C 1
ATOM 1489 O O . HIS A 1 180 ? -6.922 -7.329 -4.078 1.00 86.81 180 HIS A O 1
ATOM 1495 N N . VAL A 1 181 ? -6.941 -8.385 -6.056 1.00 87.56 181 VAL A N 1
ATOM 1496 C CA . VAL A 1 181 ? -7.694 -9.563 -5.584 1.00 87.56 181 VAL A CA 1
ATOM 1497 C C . VAL A 1 181 ? -6.927 -10.325 -4.497 1.00 87.56 181 VAL A C 1
ATOM 1499 O O . VAL A 1 181 ? -7.524 -10.754 -3.507 1.00 87.56 181 VAL A O 1
ATOM 1502 N N . ILE A 1 182 ? -5.605 -10.466 -4.627 1.00 88.62 182 ILE A N 1
ATOM 1503 C CA . ILE A 1 182 ? -4.755 -11.106 -3.611 1.00 88.62 182 ILE A CA 1
ATOM 1504 C C . ILE A 1 182 ? -4.766 -10.296 -2.311 1.00 88.62 182 ILE A C 1
ATOM 1506 O O . ILE A 1 182 ? -5.019 -10.859 -1.246 1.00 88.62 182 ILE A O 1
ATOM 1510 N N . LEU A 1 183 ? -4.542 -8.981 -2.379 1.00 85.31 183 LEU A N 1
ATOM 1511 C CA . LEU A 1 183 ? -4.588 -8.101 -1.207 1.00 85.31 183 LEU A CA 1
ATOM 1512 C C . LEU A 1 183 ? -5.961 -8.134 -0.536 1.00 85.31 183 LEU A C 1
ATOM 1514 O O . LEU A 1 183 ? -6.042 -8.221 0.691 1.00 85.31 183 LEU A O 1
ATOM 1518 N N . TYR A 1 184 ? -7.028 -8.138 -1.332 1.00 84.69 184 TYR A N 1
ATOM 1519 C CA . TYR A 1 184 ? -8.388 -8.291 -0.837 1.00 84.69 184 TYR A CA 1
ATOM 1520 C C . TYR A 1 184 ? -8.589 -9.639 -0.135 1.00 84.69 184 TYR A C 1
ATOM 1522 O O . TYR A 1 184 ? -9.149 -9.697 0.956 1.00 84.69 184 TYR A O 1
ATOM 1530 N N . THR A 1 185 ? -8.058 -10.723 -0.701 1.00 86.38 185 THR A N 1
ATOM 1531 C CA . THR A 1 185 ? -8.110 -12.059 -0.090 1.00 86.38 185 THR A CA 1
ATOM 1532 C C . THR A 1 185 ? -7.341 -12.098 1.232 1.00 86.38 185 THR A C 1
ATOM 1534 O O . THR A 1 185 ? -7.833 -12.647 2.215 1.00 86.38 185 THR A O 1
ATOM 1537 N N . ILE A 1 186 ? -6.163 -11.473 1.308 1.00 87.94 186 ILE A N 1
ATOM 1538 C CA . ILE A 1 186 ? -5.384 -11.363 2.552 1.00 87.94 186 ILE A CA 1
ATOM 1539 C C . ILE A 1 186 ? -6.158 -10.559 3.597 1.00 87.94 186 ILE A C 1
ATOM 1541 O O . ILE A 1 186 ? -6.248 -10.977 4.754 1.00 87.94 186 ILE A O 1
ATOM 1545 N N . TYR A 1 187 ? -6.737 -9.423 3.203 1.00 84.94 187 TYR A N 1
ATOM 1546 C CA . TYR A 1 187 ? -7.606 -8.627 4.066 1.00 84.94 187 TYR A CA 1
ATOM 1547 C C . TYR A 1 187 ? -8.774 -9.469 4.589 1.00 84.94 187 TYR A C 1
ATOM 1549 O O . TYR A 1 187 ? -9.008 -9.515 5.798 1.00 84.94 187 TYR A O 1
ATOM 1557 N N . PHE A 1 188 ? -9.443 -10.202 3.702 1.00 83.44 188 PHE A N 1
ATOM 1558 C CA . PHE A 1 188 ? -10.556 -11.076 4.037 1.00 83.44 188 PHE A CA 1
ATOM 1559 C C . PHE A 1 188 ? -10.142 -12.149 5.046 1.00 83.44 188 PHE A C 1
ATOM 1561 O O . PHE A 1 188 ? -10.765 -12.290 6.100 1.00 83.44 188 PHE A O 1
ATOM 1568 N N . VAL A 1 189 ? -9.062 -12.884 4.776 1.00 86.38 189 VAL A N 1
ATOM 1569 C CA . VAL A 1 189 ? -8.527 -13.901 5.692 1.00 86.38 189 VAL A CA 1
ATOM 1570 C C . VAL A 1 189 ? -8.190 -13.273 7.043 1.00 86.38 189 VAL A C 1
ATOM 1572 O O . VAL A 1 189 ? -8.589 -13.802 8.079 1.00 86.38 189 VAL A O 1
ATOM 1575 N N . ARG A 1 190 ? -7.534 -12.111 7.056 1.00 86.81 190 ARG A N 1
ATOM 1576 C CA . ARG A 1 190 ? -7.196 -11.377 8.281 1.00 86.81 190 ARG A CA 1
ATOM 1577 C C . ARG A 1 190 ? -8.438 -11.019 9.103 1.00 86.81 190 ARG A C 1
ATOM 1579 O O . ARG A 1 190 ? -8.424 -11.218 10.317 1.00 86.81 190 ARG A O 1
ATOM 1586 N N . VAL A 1 191 ? -9.498 -10.508 8.478 1.00 81.56 191 VAL A N 1
ATOM 1587 C CA . VAL A 1 191 ? -10.751 -10.154 9.171 1.00 81.56 191 VAL A CA 1
ATOM 1588 C C . VAL A 1 191 ? -11.434 -11.401 9.735 1.00 81.56 191 VAL A C 1
ATOM 1590 O O . VAL A 1 191 ? -11.833 -11.402 10.899 1.00 81.56 191 VAL A O 1
ATOM 1593 N N . ASN A 1 192 ? -11.492 -12.490 8.963 1.00 80.88 192 ASN A N 1
ATOM 1594 C CA . ASN A 1 192 ? -12.027 -13.776 9.423 1.00 80.88 192 ASN A CA 1
ATOM 1595 C C . ASN A 1 192 ? -11.259 -14.328 10.629 1.00 80.88 192 ASN A C 1
ATOM 1597 O O . ASN A 1 192 ? -11.854 -14.795 11.600 1.00 80.88 192 ASN A O 1
ATOM 1601 N N . VAL A 1 193 ? -9.928 -14.273 10.573 1.00 86.06 193 VAL A N 1
ATOM 1602 C CA . VAL A 1 193 ? -9.055 -14.710 11.665 1.00 86.06 193 VAL A CA 1
ATOM 1603 C C . VAL A 1 193 ? -9.290 -13.844 12.900 1.00 86.06 193 VAL A C 1
ATOM 1605 O O . VAL A 1 193 ? -9.527 -14.381 13.978 1.00 86.06 193 VAL A O 1
ATOM 1608 N N . SER A 1 194 ? -9.314 -12.518 12.743 1.00 82.62 194 SER A N 1
ATOM 1609 C CA . SER A 1 194 ? -9.629 -11.589 13.832 1.00 82.62 194 SER A CA 1
ATOM 1610 C C . SER A 1 194 ? -10.976 -11.925 14.481 1.00 82.62 194 SER A C 1
ATOM 1612 O O . SER A 1 194 ? -11.035 -12.050 15.700 1.00 82.62 194 SER A O 1
ATOM 1614 N N . ALA A 1 195 ? -12.030 -12.171 13.695 1.00 79.06 195 ALA A N 1
ATOM 1615 C CA . ALA A 1 195 ? -13.349 -12.542 14.210 1.00 79.06 195 ALA A CA 1
ATOM 1616 C C . ALA A 1 195 ? -13.320 -13.829 15.056 1.00 79.06 195 ALA A C 1
ATOM 1618 O O . ALA A 1 195 ? -13.911 -13.870 16.134 1.00 79.06 195 ALA A O 1
ATOM 1619 N N . LYS A 1 196 ? -12.588 -14.861 14.611 1.00 82.44 196 LYS A N 1
ATOM 1620 C CA . LYS A 1 196 ? -12.453 -16.128 15.353 1.00 82.44 196 LYS A CA 1
ATOM 1621 C C . LYS A 1 196 ? -11.758 -15.968 16.703 1.00 82.44 196 LYS A C 1
ATOM 1623 O O . LYS A 1 196 ? -12.087 -16.693 17.634 1.00 82.44 196 LYS A O 1
ATOM 1628 N N . PHE A 1 197 ? -10.832 -15.021 16.821 1.00 82.69 197 PHE A N 1
ATOM 1629 C CA . PHE A 1 197 ? -10.115 -14.749 18.067 1.00 82.69 197 PHE A CA 1
ATOM 1630 C C . PHE A 1 197 ? -10.859 -13.789 19.010 1.00 82.69 197 PHE A C 1
ATOM 1632 O O . PHE A 1 197 ? -10.251 -13.281 19.945 1.00 82.69 197 PHE A O 1
ATOM 1639 N N . GLY A 1 198 ? -12.149 -13.517 18.773 1.00 74.94 198 GLY A N 1
ATOM 1640 C CA . GLY A 1 198 ? -12.918 -12.532 19.545 1.00 74.94 198 GLY A CA 1
ATOM 1641 C C . GLY A 1 198 ? -12.543 -11.084 19.216 1.00 74.94 198 GLY A C 1
ATOM 1642 O O . GLY A 1 198 ? -12.893 -10.165 19.948 1.00 74.94 198 GLY A O 1
ATOM 1643 N N . GLY A 1 199 ? -11.789 -10.891 18.130 1.00 74.12 199 GLY A N 1
ATOM 1644 C CA . GLY A 1 199 ? -11.348 -9.612 17.594 1.00 74.12 199 GLY A CA 1
ATOM 1645 C C . GLY A 1 199 ? -12.488 -8.665 17.263 1.00 74.12 199 GLY A C 1
ATOM 1646 O O . GLY A 1 199 ? -13.655 -8.885 17.578 1.00 74.12 199 GLY A O 1
ATOM 1647 N N . ARG A 1 200 ? -12.160 -7.615 16.514 1.00 65.69 200 ARG A N 1
ATOM 1648 C CA . ARG A 1 200 ? -13.152 -6.627 16.080 1.00 65.69 200 ARG A CA 1
ATOM 1649 C C . ARG A 1 200 ? -14.379 -7.261 15.405 1.00 65.69 200 ARG A C 1
ATOM 1651 O O . ARG A 1 200 ? -15.473 -6.757 15.594 1.00 65.69 200 ARG A O 1
ATOM 1658 N N . GLY A 1 201 ? -14.221 -8.392 14.710 1.00 59.00 201 GLY A N 1
ATOM 1659 C CA . GLY A 1 201 ? -15.330 -9.153 14.118 1.00 59.00 201 GLY A CA 1
ATOM 1660 C C . GLY A 1 201 ? -16.459 -9.544 15.082 1.00 59.00 201 GLY A C 1
ATOM 1661 O O . GLY A 1 201 ? -17.590 -9.671 14.633 1.00 59.00 201 GLY A O 1
ATOM 1662 N N . TYR A 1 202 ? -16.179 -9.696 16.381 1.00 55.75 202 TYR A N 1
ATOM 1663 C CA . TYR A 1 202 ? -17.175 -10.070 17.391 1.00 55.75 202 TYR A CA 1
ATOM 1664 C C . TYR A 1 202 ? -18.025 -8.874 17.855 1.00 55.75 202 TYR A C 1
ATOM 1666 O O . TYR A 1 202 ? -19.248 -8.962 17.823 1.00 55.75 202 TYR A O 1
ATOM 1674 N N . MET A 1 203 ? -17.400 -7.725 18.165 1.00 58.44 203 MET A N 1
ATOM 1675 C CA . MET A 1 203 ? -18.132 -6.484 18.499 1.00 58.44 203 MET A CA 1
ATOM 1676 C C . MET A 1 203 ? -19.049 -6.013 17.361 1.00 58.44 203 MET A C 1
ATOM 1678 O O . MET A 1 203 ? -20.048 -5.348 17.599 1.00 58.44 203 MET A O 1
ATOM 1682 N N . LEU A 1 204 ? -18.709 -6.353 16.115 1.00 57.94 204 LEU A N 1
ATOM 1683 C CA . LEU A 1 204 ? -19.506 -5.987 14.946 1.00 57.94 204 LEU A CA 1
ATOM 1684 C C . LEU A 1 204 ? -20.832 -6.737 14.850 1.00 57.94 204 LEU A C 1
ATOM 1686 O O . LEU A 1 204 ? -21.772 -6.192 14.283 1.00 57.94 204 LEU A O 1
ATOM 1690 N N . ILE A 1 205 ? -20.885 -7.963 15.368 1.00 59.09 205 ILE A N 1
ATOM 1691 C CA . ILE A 1 205 ? -22.105 -8.771 15.410 1.00 59.09 205 ILE A CA 1
ATOM 1692 C C . ILE A 1 205 ? -23.012 -8.239 16.514 1.00 59.09 205 ILE A C 1
ATOM 1694 O O . ILE A 1 205 ? -24.183 -7.980 16.273 1.00 59.09 205 ILE A O 1
ATOM 1698 N N . GLU A 1 206 ? -22.436 -7.966 17.683 1.00 60.47 206 GLU A N 1
ATOM 1699 C CA . GLU A 1 206 ? -23.151 -7.414 18.834 1.00 60.47 206 GLU A CA 1
ATOM 1700 C C . GLU A 1 206 ? -23.802 -6.056 18.511 1.00 60.47 206 GLU A C 1
ATOM 1702 O O . GLU A 1 206 ? -25.004 -5.899 18.709 1.00 60.47 206 GLU A O 1
ATOM 1707 N N . GLU A 1 207 ? -23.069 -5.122 17.885 1.00 61.97 207 GLU A N 1
ATOM 1708 C CA . GLU A 1 207 ? -23.623 -3.813 17.493 1.00 61.97 207 GLU A CA 1
ATOM 1709 C C . GLU A 1 207 ? -24.723 -3.929 16.416 1.00 61.97 207 GLU A C 1
ATOM 1711 O O . GLU A 1 207 ? -25.673 -3.144 16.417 1.00 61.97 207 GLU A O 1
ATOM 1716 N N . SER A 1 208 ? -24.628 -4.892 15.484 1.00 56.97 208 SER A N 1
ATOM 1717 C CA . SER A 1 208 ? -25.698 -5.125 14.501 1.00 56.97 208 SER A CA 1
ATOM 1718 C C . SER A 1 208 ? -26.938 -5.761 15.122 1.00 56.97 208 SER A C 1
ATOM 1720 O O . SER A 1 208 ? -28.050 -5.361 14.778 1.00 56.97 208 SER A O 1
ATOM 1722 N N . THR A 1 209 ? -26.760 -6.701 16.053 1.00 58.28 209 THR A N 1
ATOM 1723 C CA . THR A 1 209 ? -27.864 -7.349 16.766 1.00 58.28 209 THR A CA 1
ATOM 1724 C C . THR A 1 209 ? -28.589 -6.349 17.673 1.00 58.28 209 THR A C 1
ATOM 1726 O O . THR A 1 209 ? -29.819 -6.332 17.689 1.00 58.28 209 THR A O 1
ATOM 1729 N N . GLU A 1 210 ? -27.868 -5.452 18.357 1.00 58.94 210 GLU A N 1
ATOM 1730 C CA . GLU A 1 210 ? -28.476 -4.378 19.161 1.00 58.94 210 GLU A CA 1
ATOM 1731 C C . GLU A 1 210 ? -29.275 -3.385 18.309 1.00 58.94 210 GLU A C 1
ATOM 1733 O O . GLU A 1 210 ? -30.387 -3.008 18.682 1.00 58.94 210 GLU A O 1
ATOM 1738 N N . ARG A 1 211 ? -28.756 -2.986 17.138 1.00 53.69 211 ARG A N 1
ATOM 1739 C CA . ARG A 1 211 ? -29.479 -2.072 16.237 1.00 53.69 211 ARG A CA 1
ATOM 1740 C C . ARG A 1 211 ? -30.770 -2.690 15.697 1.00 53.69 211 ARG A C 1
ATOM 1742 O O . ARG A 1 211 ? -31.792 -2.017 15.667 1.00 53.69 211 ARG A O 1
ATOM 1749 N N . HIS A 1 212 ? -30.742 -3.973 15.337 1.00 51.03 212 HIS A N 1
ATOM 1750 C CA . HIS A 1 212 ? -31.945 -4.692 14.909 1.00 51.03 212 HIS A CA 1
ATOM 1751 C C . HIS A 1 212 ? -32.954 -4.890 16.053 1.00 51.03 212 HIS A C 1
ATOM 1753 O O . HIS A 1 212 ? -34.157 -4.913 15.811 1.00 51.03 212 HIS A O 1
ATOM 1759 N N . GLY A 1 213 ? -32.489 -5.002 17.301 1.00 51.31 213 GLY A N 1
ATOM 1760 C CA . GLY A 1 213 ? -33.361 -5.055 18.478 1.00 51.31 213 GLY A CA 1
ATOM 1761 C C . GLY A 1 213 ? -34.131 -3.753 18.720 1.00 51.31 213 GLY A C 1
ATOM 1762 O O . GLY A 1 213 ? -35.305 -3.799 19.078 1.00 51.31 213 GLY A O 1
ATOM 1763 N N . TYR A 1 214 ? -33.502 -2.600 18.476 1.00 53.81 214 TYR A N 1
ATOM 1764 C CA . TYR A 1 214 ? -34.147 -1.291 18.619 1.00 53.81 214 TYR A CA 1
ATOM 1765 C C . TYR A 1 214 ? -35.188 -1.012 17.533 1.00 53.81 214 TYR A C 1
ATOM 1767 O O . TYR A 1 214 ? -36.294 -0.592 17.867 1.00 53.81 214 TYR A O 1
ATOM 1775 N N . ASP A 1 215 ? -34.875 -1.303 16.266 1.00 55.12 215 ASP A N 1
ATOM 1776 C CA . ASP A 1 215 ? -35.815 -1.081 15.157 1.00 55.12 215 ASP A CA 1
ATOM 1777 C C . ASP A 1 215 ? -37.099 -1.920 15.325 1.00 55.12 215 ASP A C 1
ATOM 1779 O O . ASP A 1 215 ? -38.197 -1.450 15.031 1.00 55.12 215 ASP A O 1
ATOM 1783 N N . ASN A 1 216 ? -36.983 -3.142 15.862 1.00 59.06 216 ASN A N 1
ATOM 1784 C CA . ASN A 1 216 ? -38.142 -3.993 16.148 1.00 59.06 216 ASN A CA 1
ATOM 1785 C C . ASN A 1 216 ? -38.962 -3.486 17.349 1.00 59.06 216 ASN A C 1
ATOM 1787 O O . ASN A 1 216 ? -40.187 -3.519 17.300 1.00 59.06 216 ASN A O 1
ATOM 1791 N N . HIS A 1 217 ? -38.320 -2.965 18.402 1.00 55.09 217 HIS A N 1
ATOM 1792 C CA . HIS A 1 217 ? -39.033 -2.413 19.562 1.00 55.09 217 HIS A CA 1
ATOM 1793 C C . HIS A 1 217 ? -39.733 -1.078 19.270 1.00 55.09 217 HIS A C 1
ATOM 1795 O O . HIS A 1 217 ? -40.810 -0.824 19.811 1.00 55.09 217 HIS A O 1
ATOM 1801 N N . GLU A 1 218 ? -39.153 -0.224 18.423 1.00 57.34 218 GLU A N 1
ATOM 1802 C CA . GLU A 1 218 ? -39.788 1.028 17.993 1.00 57.34 218 GLU A CA 1
ATOM 1803 C C . GLU A 1 218 ? -40.984 0.754 17.063 1.00 57.34 218 GLU A C 1
ATOM 1805 O O . GLU A 1 218 ? -42.011 1.430 17.154 1.00 57.34 218 GLU A O 1
ATOM 1810 N N . PHE A 1 219 ? -40.903 -0.302 16.245 1.00 52.78 219 PHE A N 1
ATOM 1811 C CA . PHE A 1 219 ? -42.024 -0.784 15.438 1.00 52.78 219 PHE A CA 1
ATOM 1812 C C . PHE A 1 219 ? -43.153 -1.394 16.294 1.00 52.78 219 PHE A C 1
ATOM 1814 O O . PHE A 1 219 ? -44.318 -1.059 16.081 1.00 52.78 219 PHE A O 1
ATOM 1821 N N . GLU A 1 220 ? -42.836 -2.203 17.313 1.00 56.53 220 GLU A N 1
ATOM 1822 C CA . GLU A 1 220 ? -43.834 -2.786 18.231 1.00 56.53 220 GLU A CA 1
ATOM 1823 C C . GLU A 1 220 ? -44.534 -1.725 19.105 1.00 56.53 220 GLU A C 1
ATOM 1825 O O . GLU A 1 220 ? -45.755 -1.767 19.273 1.00 56.53 220 GLU A O 1
ATOM 1830 N N . LEU A 1 221 ? -43.806 -0.710 19.591 1.00 57.34 221 LEU A N 1
ATOM 1831 C CA . LEU A 1 221 ? -44.401 0.419 20.327 1.00 57.34 221 LEU A CA 1
ATOM 1832 C C . LEU A 1 221 ? -45.321 1.283 19.445 1.00 57.34 221 LEU A C 1
ATOM 1834 O O . LEU A 1 221 ? -46.287 1.865 19.945 1.00 57.34 221 LEU A O 1
ATOM 1838 N N . GLY A 1 222 ? -45.056 1.354 18.138 1.00 54.56 222 GLY A N 1
ATOM 1839 C CA . GLY A 1 222 ? -45.945 1.994 17.166 1.00 54.56 222 GLY A CA 1
ATOM 1840 C C . GLY A 1 222 ? -47.205 1.175 16.863 1.00 54.56 222 GLY A C 1
ATOM 1841 O O . GLY A 1 222 ? -48.278 1.743 16.646 1.00 54.56 222 GLY A O 1
ATOM 1842 N N . GLU A 1 223 ? -47.110 -0.155 16.886 1.00 53.25 223 GLU A N 1
ATOM 1843 C CA . GLU A 1 223 ? -48.232 -1.046 16.577 1.00 53.25 223 GLU A CA 1
ATOM 1844 C C . GLU A 1 223 ? -49.263 -1.098 17.721 1.00 53.25 223 GLU A C 1
ATOM 1846 O O . GLU A 1 223 ? -50.473 -1.071 17.460 1.00 53.25 223 GLU A O 1
ATOM 1851 N N . ASP A 1 224 ? -48.813 -1.040 18.978 1.00 54.22 224 ASP A N 1
ATOM 1852 C CA . ASP A 1 224 ? -49.690 -0.980 20.156 1.00 54.22 224 ASP A CA 1
ATOM 1853 C C . ASP A 1 224 ? -50.362 0.391 20.341 1.00 54.22 224 ASP A C 1
ATOM 1855 O O . ASP A 1 224 ? -51.523 0.461 20.756 1.00 54.22 224 ASP A O 1
ATOM 1859 N N . ALA A 1 225 ? -49.700 1.481 19.938 1.00 52.81 225 ALA A N 1
ATOM 1860 C CA . ALA A 1 225 ? -50.318 2.808 19.883 1.00 52.81 225 ALA A CA 1
ATOM 1861 C C . ALA A 1 225 ? -51.408 2.902 18.791 1.00 52.81 225 ALA A C 1
ATOM 1863 O O . ALA A 1 225 ? -52.385 3.636 18.945 1.00 52.81 225 ALA A O 1
ATOM 1864 N N . SER A 1 226 ? -51.301 2.113 17.713 1.00 49.12 226 SER A N 1
ATOM 1865 C CA . SER A 1 226 ? -52.263 2.129 16.598 1.00 49.12 226 SER A CA 1
ATOM 1866 C C . SER A 1 226 ? -53.581 1.390 16.875 1.00 49.12 226 SER A C 1
ATOM 1868 O O . SER A 1 226 ? -54.568 1.599 16.167 1.00 49.12 226 SER A O 1
ATOM 1870 N N . LYS A 1 227 ? -53.652 0.553 17.921 1.00 51.28 227 LYS A N 1
ATOM 1871 C CA . LYS A 1 227 ? -54.892 -0.151 18.304 1.00 51.28 227 LYS A CA 1
ATOM 1872 C C . LYS A 1 227 ? -55.823 0.670 19.201 1.00 51.28 227 LYS A C 1
ATOM 1874 O O . LYS A 1 227 ? -56.943 0.223 19.453 1.00 51.28 227 LYS A O 1
ATOM 1879 N N . GLN A 1 228 ? -55.413 1.864 19.644 1.00 48.53 228 GLN A N 1
ATOM 1880 C CA . GLN A 1 228 ? -56.250 2.757 20.460 1.00 48.53 228 GLN A CA 1
ATOM 1881 C C . GLN A 1 228 ? -56.886 3.939 19.708 1.00 48.53 228 GLN A C 1
ATOM 1883 O O . GLN A 1 228 ? -57.845 4.511 20.224 1.00 48.53 228 GLN A O 1
ATOM 1888 N N . GLU A 1 229 ? -56.481 4.247 18.472 1.00 43.47 229 GLU A N 1
ATOM 1889 C CA . GLU A 1 229 ? -57.159 5.246 17.629 1.00 43.47 229 GLU A CA 1
ATOM 1890 C C . GLU A 1 229 ? -57.865 4.582 16.443 1.00 43.47 229 GLU A C 1
ATOM 1892 O O . GLU A 1 229 ? -57.335 4.392 15.351 1.00 43.47 229 GLU A O 1
ATOM 1897 N N . GLY A 1 230 ? -59.117 4.195 16.680 1.00 44.06 230 GLY A N 1
ATOM 1898 C CA . GLY A 1 230 ? -60.004 3.729 15.628 1.00 44.06 230 GLY A CA 1
ATOM 1899 C C . GLY A 1 230 ? -60.397 4.837 14.645 1.00 44.06 230 GLY A C 1
ATOM 1900 O O . GLY A 1 230 ? -60.567 5.992 15.016 1.00 44.06 230 GLY A O 1
ATOM 1901 N N . LYS A 1 231 ? -60.715 4.399 13.420 1.00 46.62 231 LYS A N 1
ATOM 1902 C CA . LYS A 1 231 ? -61.472 5.120 12.381 1.00 46.62 231 LYS A CA 1
ATOM 1903 C C . LYS A 1 231 ? -60.788 6.331 11.721 1.00 46.62 231 LYS A C 1
ATOM 1905 O O . LYS A 1 231 ? -60.521 7.362 12.317 1.00 46.62 231 LYS A O 1
ATOM 1910 N N . THR A 1 232 ? -60.767 6.227 10.388 1.00 47.06 232 THR A N 1
ATOM 1911 C CA . THR A 1 232 ? -60.746 7.305 9.383 1.00 47.06 232 THR A CA 1
ATOM 1912 C C . THR A 1 232 ? -59.511 8.202 9.326 1.00 47.06 232 THR A C 1
ATOM 1914 O O . THR A 1 232 ? -59.475 9.235 9.970 1.00 47.06 232 THR A O 1
ATOM 1917 N N . SER A 1 233 ? -58.614 7.937 8.373 1.00 41.97 233 SER A N 1
ATOM 1918 C CA . SER A 1 233 ? -58.280 8.913 7.323 1.00 41.97 233 SER A CA 1
ATOM 1919 C C . SER A 1 233 ? -57.402 8.273 6.245 1.00 41.97 233 SER A C 1
ATOM 1921 O O . SER A 1 233 ? -56.802 7.222 6.433 1.00 41.97 233 SER A O 1
ATOM 1923 N N . LYS A 1 234 ? -57.428 8.886 5.068 1.00 45.44 234 LYS A N 1
ATOM 1924 C CA . LYS A 1 234 ? -56.976 8.379 3.778 1.00 45.44 234 LYS A CA 1
ATOM 1925 C C . LYS A 1 234 ? -55.451 8.347 3.643 1.00 45.44 234 LYS A C 1
ATOM 1927 O O . LYS A 1 234 ? -54.750 9.251 4.073 1.00 45.44 234 LYS A O 1
ATOM 1932 N N . ILE A 1 235 ? -55.021 7.318 2.916 1.00 53.00 235 ILE A N 1
ATOM 1933 C CA . ILE A 1 235 ? -53.787 7.154 2.138 1.00 53.00 235 ILE A CA 1
ATOM 1934 C C . ILE A 1 235 ? -53.118 8.496 1.790 1.00 53.00 235 ILE A C 1
ATOM 1936 O O . ILE A 1 235 ? -53.617 9.235 0.940 1.00 53.00 235 ILE A O 1
ATOM 1940 N N . GLN A 1 236 ? -51.936 8.741 2.359 1.00 45.50 236 GLN A N 1
ATOM 1941 C CA . GLN A 1 236 ? -50.953 9.656 1.790 1.00 45.50 236 GLN A 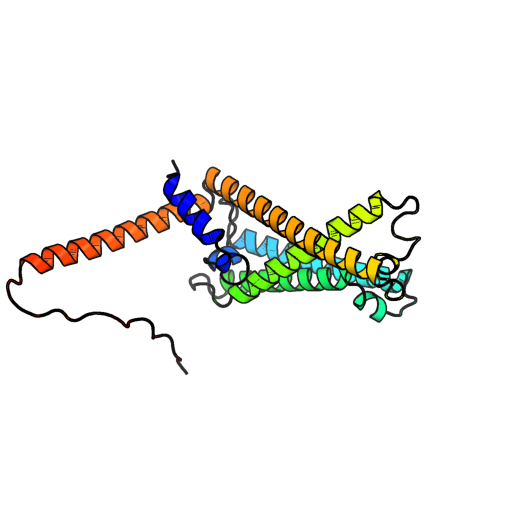CA 1
ATOM 1942 C C . GLN A 1 236 ? -49.575 8.984 1.786 1.00 45.50 236 GLN A C 1
ATOM 1944 O O . GLN A 1 236 ? -49.099 8.448 2.779 1.00 45.50 236 GLN A O 1
ATOM 1949 N N . ASN A 1 237 ? -49.004 8.949 0.590 1.00 49.31 237 ASN A N 1
ATOM 1950 C CA . ASN A 1 237 ? -47.843 8.182 0.163 1.00 49.31 237 ASN A CA 1
ATOM 1951 C C . ASN A 1 237 ? -46.539 8.915 0.551 1.00 49.31 237 ASN A C 1
ATOM 1953 O O . ASN A 1 237 ? -46.352 10.035 0.067 1.00 49.31 237 ASN A O 1
ATOM 1957 N N . PRO A 1 238 ? -45.622 8.349 1.360 1.00 42.81 238 PRO A N 1
ATOM 1958 C CA . PRO A 1 238 ? -44.356 9.001 1.664 1.00 42.81 238 PRO A CA 1
ATOM 1959 C C . PRO A 1 238 ? -43.297 8.610 0.624 1.00 42.81 238 PRO A C 1
ATOM 1961 O O . PRO A 1 238 ? -42.442 7.755 0.840 1.00 42.81 238 PRO A O 1
ATOM 1964 N N . LYS A 1 239 ? -43.331 9.277 -0.532 1.00 44.78 239 LYS A N 1
ATOM 1965 C CA . LYS A 1 239 ? -42.122 9.516 -1.330 1.00 44.78 239 LYS A CA 1
ATOM 1966 C C . LYS A 1 239 ? -41.637 10.915 -0.980 1.00 44.78 239 LYS A C 1
ATOM 1968 O O . LYS A 1 239 ? -42.272 11.851 -1.437 1.00 44.78 239 LYS A O 1
ATOM 1973 N N . THR A 1 240 ? -40.543 10.993 -0.214 1.00 47.78 240 THR A N 1
ATOM 1974 C CA . THR A 1 240 ? -39.470 12.018 -0.185 1.00 47.78 240 THR A CA 1
ATOM 1975 C C . THR A 1 240 ? -39.031 12.329 1.246 1.00 47.78 240 THR A C 1
ATOM 1977 O O . THR A 1 240 ? -39.494 13.295 1.841 1.00 47.78 240 THR A O 1
ATOM 1980 N N . GLU A 1 241 ? -38.074 11.566 1.772 1.00 35.53 241 GLU A N 1
ATOM 1981 C CA . GLU A 1 241 ? -37.281 11.996 2.931 1.00 35.53 241 GLU A CA 1
ATOM 1982 C C . GLU A 1 241 ? -35.813 11.577 2.755 1.00 35.53 241 GLU A C 1
ATOM 1984 O O . GLU A 1 241 ? -35.261 10.754 3.469 1.00 35.53 241 GLU A O 1
ATOM 1989 N N . TYR A 1 242 ? -35.170 12.141 1.733 1.00 37.44 242 TYR A N 1
ATOM 1990 C CA . TYR A 1 242 ? -33.712 12.149 1.614 1.00 37.44 242 TYR A CA 1
ATOM 1991 C C . TYR A 1 242 ? -33.270 13.541 1.183 1.00 37.44 242 TYR A C 1
ATOM 1993 O O . TYR A 1 242 ? -32.915 13.752 0.030 1.00 37.44 242 TYR A O 1
ATOM 2001 N N . GLN A 1 243 ? -33.326 14.512 2.094 1.00 40.41 243 GLN A N 1
ATOM 2002 C CA . GLN A 1 243 ? -32.602 15.774 1.930 1.00 40.41 243 GLN A CA 1
ATOM 2003 C C . GLN A 1 243 ? -32.529 16.532 3.259 1.00 40.41 243 GLN A C 1
ATOM 2005 O O . GLN A 1 243 ? -33.359 17.390 3.543 1.00 40.41 243 GLN A O 1
ATOM 2010 N N . LYS A 1 244 ? -31.511 16.244 4.083 1.00 36.94 244 LYS A N 1
ATOM 2011 C CA . LYS A 1 244 ? -31.039 17.225 5.073 1.00 36.94 244 LYS A CA 1
ATOM 2012 C C . LYS A 1 244 ? -29.634 16.928 5.602 1.00 36.94 244 LYS A C 1
ATOM 2014 O O . LYS A 1 244 ? -29.474 16.400 6.689 1.00 36.94 244 LYS A O 1
ATOM 2019 N N . TYR A 1 245 ? -28.615 17.341 4.851 1.00 33.81 245 TYR A N 1
ATOM 2020 C CA . TYR A 1 245 ? -27.360 17.823 5.438 1.00 33.81 245 TYR A CA 1
ATOM 2021 C C . TYR A 1 245 ? -26.823 18.960 4.571 1.00 33.81 245 TYR A C 1
ATOM 2023 O O . TYR A 1 245 ? -26.148 18.739 3.570 1.00 33.81 245 TYR A O 1
ATOM 2031 N N . GLY A 1 246 ? -27.174 20.184 4.960 1.00 33.78 246 GLY A N 1
ATOM 2032 C CA . GLY A 1 246 ? -26.610 21.421 4.445 1.00 33.78 246 GLY A CA 1
ATOM 2033 C C . GLY A 1 246 ? -26.244 22.322 5.619 1.00 33.78 246 GLY A C 1
ATOM 2034 O O . GLY A 1 246 ? -27.105 22.622 6.438 1.00 33.78 246 GLY A O 1
ATOM 2035 N N . THR A 1 247 ? -24.954 22.668 5.667 1.00 37.66 247 THR A N 1
ATOM 2036 C CA . THR A 1 247 ? -24.342 23.908 6.182 1.00 37.66 247 THR A CA 1
ATOM 2037 C C . THR A 1 247 ? -24.725 24.415 7.574 1.00 37.66 247 THR A C 1
ATOM 2039 O O . THR A 1 247 ? -25.835 24.882 7.804 1.00 37.66 247 THR A O 1
ATOM 2042 N N . VAL A 1 248 ? -23.720 24.457 8.453 1.00 43.25 248 VAL A N 1
ATOM 2043 C CA . VAL A 1 248 ? -23.609 25.488 9.491 1.00 43.25 248 VAL A CA 1
ATOM 2044 C C . VAL A 1 248 ? -22.301 26.236 9.230 1.00 43.25 248 VAL A C 1
ATOM 2046 O O . VAL A 1 248 ? -21.311 25.610 8.843 1.00 43.25 248 VAL A O 1
ATOM 2049 N N . GLU A 1 249 ? -22.423 27.552 9.354 1.00 42.50 249 GLU A N 1
ATOM 2050 C CA . GLU A 1 249 ? -21.550 28.676 8.986 1.00 42.50 249 GLU A CA 1
ATOM 2051 C C . GLU A 1 249 ? -20.083 28.584 9.431 1.00 42.50 249 GLU A C 1
ATOM 2053 O O . GLU A 1 249 ? -19.797 27.986 10.496 1.00 42.50 249 GLU A O 1
#

Sequence (249 aa):
MVNCTEFRQFQTVETSCTGLLFHHARPQDFVRSQWICFTPICFTIYRVILAILLFIWMICDFTRETIKYFNYVGYTWVTYATNWAFIAFTLIHISLATYCLIYNIKYPNNKPKFYQPLWFMYNLSSTSIFVICVLFWFELSNSPLGPFNNGQIYPAIDWSTPQSTILVCLGGLIATILCHVILYTIYFVRVNVSAKFGGRGYMLIEESTERHGYDNHEFELGEDASKQEGKTSKIQNPKTEYQKYGTVE

Radius of gyration: 25.4 Å; chains: 1; bounding box: 88×47×54 Å

pLDDT: mean 74.69, std 16.5, range [33.78, 97.44]

Secondary structure (DSSP, 8-state):
---HHHHHHHHHHHHSTTTTTT--S-GGGGTS-SSTT--HHHHHHHHHHHHHHHHHHHHHHHHHHHHHTSTT-THHHHH-HHHHHHHHHHHHHHHHHHHHHIIIII-TTSPP-SHHHHHHHHHHHHHHHHHHHHHHHHHHHH-TT-TTSS-SSGGG--TTSHHHHHHHHHHHHHHHHHHHHHHHHHHHHHHHHHHHTTSHHHHHHHHHHHHHHHHHHHHHHHHHHHTSS-S------------------